Protein AF-0000000067284163 (afdb_homodimer)

Foldseek 3Di:
DFEKEKADAPPDPLSVLLVLLCVLQPYHYDYDHQQPPQDDLVRLVLQQPPHQQLLQFDCPQPCNVVVVDDRNPDDSVRSSVVCNVPVNGGADIWMDTPSDIYGFPDPVVVCVVPRRAHPDPVSRVSNVVSNVDDSRDPPPPPPPPPPPPDDPPPPDPVD/DFEKEKADAPPDPLSVLLVLLCVLQPYHYDYDHQQPPQDDLVRLVLQQPPHQQLLQFDCPQPCNVVVVDDRNPDDSVRSSVVCNVPVNGGADIWMDTPSDIYGFPDPVVVCVVPRRAHPDPVSRVSNVVSNPDDSRDPPPPPPPPPPPPDPPPPPPPPD

Solvent-accessible surface area (backbone atoms only — not comparable to full-atom values): 18420 Å² total; per-residue (Å²): 120,51,62,35,40,36,28,30,62,86,88,40,65,52,55,32,52,52,50,22,38,43,26,38,29,52,29,46,58,48,76,43,52,49,71,73,52,87,72,44,69,68,65,55,50,63,39,52,70,87,56,59,56,42,72,49,42,23,71,80,20,68,52,38,66,72,56,77,41,55,50,85,77,46,54,66,70,58,47,50,53,50,27,74,75,41,40,64,36,43,34,60,36,36,35,36,45,88,91,47,57,37,64,40,55,53,64,70,61,47,31,75,71,76,52,47,69,36,92,48,66,70,41,30,52,49,30,52,59,54,65,74,45,73,62,69,51,83,74,71,78,74,75,78,75,80,78,76,77,73,79,77,77,80,71,83,70,73,118,120,54,64,33,40,36,30,30,60,86,88,40,64,51,55,32,50,52,50,22,38,42,26,38,29,51,31,48,59,46,78,42,51,48,72,73,52,86,72,45,69,68,65,54,49,63,39,52,70,87,57,60,55,42,71,48,42,22,71,82,20,68,51,40,66,72,56,78,40,55,49,85,78,45,53,65,70,60,46,50,53,50,25,72,74,40,41,66,37,42,32,58,37,36,36,36,45,89,91,48,55,38,64,41,55,53,64,70,61,47,30,75,69,75,52,48,67,35,90,48,68,71,39,28,52,49,30,53,60,54,65,72,44,74,63,69,53,83,75,71,77,74,75,78,74,79,76,79,74,77,78,74,78,79,70,83,76,70,122

pLDDT: mean 85.12, std 23.26, range [22.3, 98.81]

Organism: NCBI:txid741277

Secondary structure (DSSP, 8-state):
--EEEEEE-TT-HHHHHHHHHHHHTT-EEEEEETTTS---HHHHHTTTTTS-GGGGB-TTSHHHHTTSS-GGG--HHHHHHHHHH-GGGB-S-EEEETTEEEES--HHHHHHHH----SSHHHHHHHHHHHTS-SSS----------------------/--EEEEEE-TT-HHHHHHHHHHHHTT-EEEEEETTTS---HHHHHTTTTTS-GGGGB-TTSHHHHTTSS-GGG--HHHHHHHHHH-GGGB-S-EEEETTEEEES--HHHHHHHH----SSHHHHHHHHHHHTS-SSS----------------------

Sequence (318 aa):
MARVIFYEKPGCKNNTKQKTLLTAAGHEVVAYNLLTEPWTVERLHSFFGDRPVAEWFNRAAPRVQSGEVIPEKVDPQTALVMMLRDPLLIRRPLIEVGDRREVGFDAEKIDAWIGLKSKDETLQEITEKLKSQDLQSCSHKHGQGHGNGQDHKQGSCQHMARVIFYEKPGCKNNTKQKTLLTAAGHEVVAYNLLTEPWTVERLHSFFGDRPVAEWFNRAAPRVQSGEVIPEKVDPQTALVMMLRDPLLIRRPLIEVGDRREVGFDAEKIDAWIGLKSKDETLQEITEKLKSQDLQSCSHKHGQGHGNGQDHKQGSCQH

Structure (mmCIF, N/CA/C/O backbone):
data_AF-0000000067284163-model_v1
#
loop_
_entity.id
_entity.type
_entity.pdbx_description
1 polymer 'Nitrogenase-associated protein'
#
loop_
_atom_site.group_PDB
_atom_site.id
_atom_site.type_symbol
_atom_site.label_atom_id
_atom_site.label_alt_id
_atom_site.label_comp_id
_atom_site.label_asym_id
_atom_site.label_entity_id
_atom_site.label_seq_id
_atom_site.pdbx_PDB_ins_code
_atom_site.Cartn_x
_atom_site.Cartn_y
_atom_site.Cartn_z
_atom_site.occupancy
_atom_site.B_iso_or_equiv
_atom_site.auth_seq_id
_atom_site.auth_comp_id
_atom_site.auth_asym_id
_atom_site.auth_atom_id
_atom_site.pdbx_PDB_model_num
ATOM 1 N N . MET A 1 1 ? 13.828 1.596 -0.562 1 86.44 1 MET A N 1
ATOM 2 C CA . MET A 1 1 ? 12.414 1.572 -0.951 1 86.44 1 MET A CA 1
ATOM 3 C C . MET A 1 1 ? 12.266 1.239 -2.432 1 86.44 1 MET A C 1
ATOM 5 O O . MET A 1 1 ? 12.93 1.844 -3.279 1 86.44 1 MET A O 1
ATOM 9 N N . ALA A 1 2 ? 11.555 0.19 -2.785 1 94.75 2 ALA A N 1
ATOM 10 C CA . ALA A 1 2 ? 11.258 -0.167 -4.172 1 94.75 2 ALA A CA 1
ATOM 11 C C . ALA A 1 2 ? 9.812 0.156 -4.527 1 94.75 2 ALA A C 1
ATOM 13 O O . ALA A 1 2 ? 8.945 0.2 -3.652 1 94.75 2 ALA A O 1
ATOM 14 N N . ARG A 1 3 ? 9.664 0.531 -5.801 1 96.44 3 ARG A N 1
ATOM 15 C CA . ARG A 1 3 ? 8.312 0.555 -6.344 1 96.44 3 ARG A CA 1
ATOM 16 C C . ARG A 1 3 ? 7.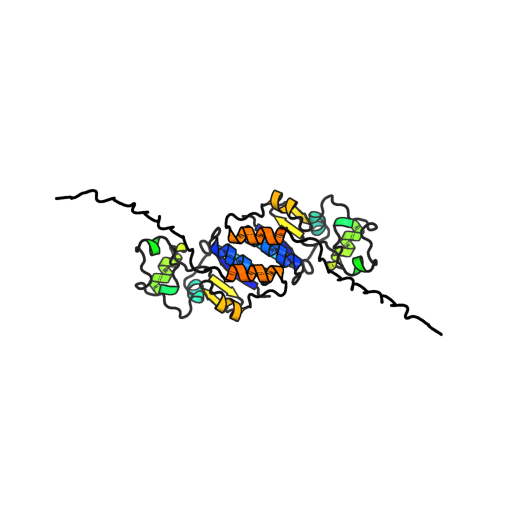891 -0.829 -6.828 1 96.44 3 ARG A C 1
ATOM 18 O O . ARG A 1 3 ? 8.461 -1.361 -7.777 1 96.44 3 ARG A O 1
ATOM 25 N N . VAL A 1 4 ? 6.91 -1.351 -6.227 1 98.31 4 VAL A N 1
ATOM 26 C CA . VAL A 1 4 ? 6.5 -2.727 -6.48 1 98.31 4 VAL A CA 1
ATOM 27 C C . VAL A 1 4 ? 5.176 -2.738 -7.242 1 98.31 4 VAL A C 1
ATOM 29 O O . VAL A 1 4 ? 4.141 -2.334 -6.703 1 98.31 4 VAL A O 1
ATOM 32 N N . ILE A 1 5 ? 5.211 -3.174 -8.508 1 98.5 5 ILE A N 1
ATOM 33 C CA . ILE A 1 5 ? 3.979 -3.445 -9.234 1 98.5 5 ILE A CA 1
ATOM 34 C C . ILE A 1 5 ? 3.422 -4.805 -8.828 1 98.5 5 ILE A C 1
ATOM 36 O O . ILE A 1 5 ? 4.125 -5.816 -8.898 1 98.5 5 ILE A O 1
ATOM 40 N N . PHE A 1 6 ? 2.227 -4.805 -8.359 1 98.69 6 PHE A N 1
ATOM 41 C CA . PHE A 1 6 ? 1.612 -5.957 -7.707 1 98.69 6 PHE A CA 1
ATOM 42 C C 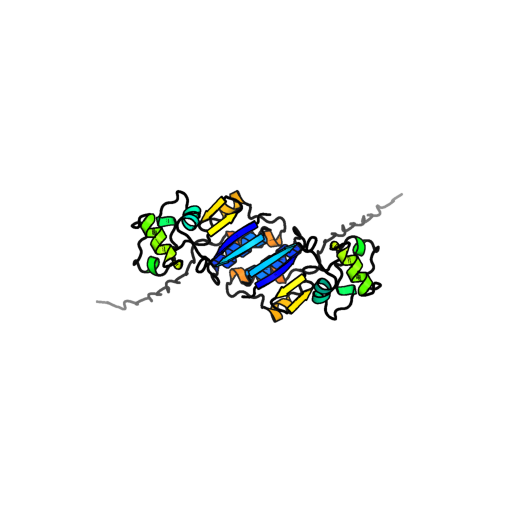. PHE A 1 6 ? 0.284 -6.305 -8.367 1 98.69 6 PHE A C 1
ATOM 44 O O . PHE A 1 6 ? -0.713 -5.605 -8.18 1 98.69 6 PHE A O 1
ATOM 51 N N . TYR A 1 7 ? 0.259 -7.387 -9.203 1 98.75 7 TYR A N 1
ATOM 52 C CA . TYR A 1 7 ? -0.98 -7.863 -9.812 1 98.75 7 TYR A CA 1
ATOM 53 C C . TYR A 1 7 ? -1.697 -8.844 -8.891 1 98.75 7 TYR A C 1
ATOM 55 O O . TYR A 1 7 ? -1.183 -9.93 -8.609 1 98.75 7 TYR A O 1
ATOM 63 N N . GLU A 1 8 ? -2.863 -8.383 -8.484 1 97.81 8 GLU A N 1
ATOM 64 C CA . GLU A 1 8 ? -3.594 -9.109 -7.445 1 97.81 8 GLU A CA 1
ATOM 65 C C . GLU A 1 8 ? -4.984 -9.516 -7.934 1 97.81 8 GLU A C 1
ATOM 67 O O . GLU A 1 8 ? -5.406 -9.125 -9.023 1 97.81 8 GLU A O 1
ATOM 72 N N . LYS A 1 9 ? -5.625 -10.398 -7.148 1 96.44 9 LYS A N 1
ATOM 73 C CA . LYS A 1 9 ? -7.078 -10.547 -7.195 1 96.44 9 LYS A CA 1
ATOM 74 C C . LYS A 1 9 ? -7.754 -9.68 -6.141 1 96.44 9 LYS A C 1
ATOM 76 O O . LYS A 1 9 ? -7.684 -9.977 -4.945 1 96.44 9 LYS A O 1
ATOM 81 N N . PRO A 1 10 ? -8.406 -8.664 -6.598 1 92.75 10 PRO A N 1
ATOM 82 C CA . PRO A 1 10 ? -9.031 -7.797 -5.594 1 92.75 10 PRO A CA 1
ATOM 83 C C . PRO A 1 10 ? -9.867 -8.57 -4.582 1 92.75 10 PRO A C 1
ATOM 85 O O . PRO A 1 10 ? -10.609 -9.484 -4.957 1 92.75 10 PRO A O 1
ATOM 88 N N . GLY A 1 11 ? -9.688 -8.203 -3.322 1 89.44 11 GLY A N 1
ATOM 89 C CA . GLY A 1 11 ? -10.461 -8.828 -2.264 1 89.44 11 GLY A CA 1
ATOM 90 C C . GLY A 1 11 ? -9.789 -10.047 -1.667 1 89.44 11 GLY A C 1
ATOM 91 O O . GLY A 1 11 ? -10.242 -10.578 -0.65 1 89.44 11 GLY A O 1
ATOM 92 N N . CYS A 1 12 ? -8.766 -10.523 -2.273 1 93.25 12 CYS A N 1
ATOM 93 C CA . CYS A 1 12 ? -8.047 -11.688 -1.771 1 93.25 12 CYS A CA 1
ATOM 94 C C . CYS A 1 12 ? -7.301 -11.352 -0.484 1 93.25 12 CYS A C 1
ATOM 96 O O . CYS A 1 12 ? -6.492 -10.43 -0.453 1 93.25 12 CYS A O 1
ATOM 98 N N . LYS A 1 13 ? -7.543 -12.133 0.504 1 89.62 13 LYS A N 1
ATOM 99 C CA . LYS A 1 13 ? -6.977 -11.875 1.825 1 89.62 13 LYS A CA 1
ATOM 100 C C . LYS A 1 13 ? -5.457 -12.023 1.809 1 89.62 13 LYS A C 1
ATOM 102 O O . LYS A 1 13 ? -4.746 -11.227 2.422 1 89.62 13 LYS A O 1
ATOM 107 N N . ASN A 1 14 ? -4.992 -13.031 1.187 1 92.31 14 ASN A N 1
ATOM 108 C CA . ASN A 1 14 ? -3.549 -13.242 1.154 1 92.31 14 ASN A CA 1
ATOM 109 C C . ASN A 1 14 ? -2.836 -12.117 0.405 1 92.31 14 ASN A C 1
ATOM 111 O O . ASN A 1 14 ? -1.75 -11.695 0.801 1 92.31 14 ASN A O 1
ATOM 115 N N . ASN A 1 15 ? -3.42 -11.711 -0.709 1 96 15 ASN A N 1
ATOM 116 C CA . ASN A 1 15 ? -2.834 -10.562 -1.393 1 96 15 ASN A CA 1
ATOM 117 C C . ASN A 1 15 ? -2.775 -9.336 -0.483 1 96 15 ASN A C 1
ATOM 119 O O . ASN A 1 15 ? -1.803 -8.586 -0.513 1 96 15 ASN A O 1
ATOM 123 N N . THR A 1 16 ? -3.789 -9.164 0.281 1 94.88 16 THR A N 1
ATOM 124 C CA . THR A 1 16 ? -3.795 -8.047 1.218 1 94.88 16 THR A CA 1
ATOM 125 C C . THR A 1 16 ? -2.648 -8.172 2.217 1 94.88 16 THR A C 1
ATOM 127 O O . THR A 1 16 ? -1.929 -7.199 2.469 1 94.88 16 THR A O 1
ATOM 130 N N . LYS A 1 17 ? -2.475 -9.359 2.748 1 93.81 17 LYS A N 1
ATOM 131 C CA . LYS A 1 17 ? -1.391 -9.602 3.695 1 93.81 17 LYS A CA 1
ATOM 132 C C . LYS A 1 17 ? -0.031 -9.328 3.059 1 93.81 17 LYS A C 1
ATOM 134 O O . LYS A 1 17 ? 0.837 -8.711 3.676 1 93.81 17 LYS A O 1
ATOM 139 N N . GLN A 1 18 ? 0.117 -9.805 1.904 1 95.75 18 GLN A N 1
ATOM 140 C CA . GLN A 1 18 ? 1.374 -9.641 1.183 1 95.75 18 GLN A CA 1
ATOM 141 C C . GLN A 1 18 ? 1.662 -8.164 0.914 1 95.75 18 GLN A C 1
ATOM 143 O O . GLN A 1 18 ? 2.779 -7.695 1.135 1 95.75 18 GLN A O 1
ATOM 148 N N . LYS A 1 19 ? 0.646 -7.461 0.476 1 96.94 19 LYS A N 1
ATOM 149 C CA . LYS A 1 19 ? 0.805 -6.023 0.263 1 96.94 19 LYS A CA 1
ATOM 150 C C . LYS A 1 19 ? 1.104 -5.305 1.575 1 96.94 19 LYS A C 1
ATOM 152 O O . LYS A 1 19 ? 1.901 -4.363 1.605 1 96.94 19 LYS A O 1
ATOM 157 N N . THR A 1 20 ? 0.448 -5.688 2.613 1 95.38 20 THR A N 1
ATOM 158 C CA . THR A 1 20 ? 0.695 -5.102 3.928 1 95.38 20 THR A CA 1
ATOM 159 C C . THR A 1 20 ? 2.152 -5.289 4.336 1 95.38 20 THR A C 1
ATOM 161 O O . THR A 1 20 ? 2.791 -4.355 4.824 1 95.38 20 THR A O 1
ATOM 164 N N . LEU A 1 21 ? 2.67 -6.48 4.168 1 94.25 21 LEU A N 1
ATOM 165 C CA . LEU A 1 21 ? 4.066 -6.781 4.473 1 94.25 21 LEU A CA 1
ATOM 166 C C . LEU A 1 21 ? 5 -5.871 3.686 1 94.25 21 LEU A C 1
ATOM 168 O O . LEU A 1 21 ? 5.922 -5.277 4.254 1 94.25 21 LEU A O 1
ATOM 172 N N . LEU A 1 22 ? 4.746 -5.73 2.439 1 96.88 22 LEU A N 1
ATOM 173 C CA . LEU A 1 22 ? 5.578 -4.902 1.574 1 96.88 22 LEU A CA 1
ATOM 174 C C . LEU A 1 22 ? 5.52 -3.439 2 1 96.88 22 LEU A C 1
ATOM 176 O O . LEU A 1 22 ? 6.543 -2.756 2.039 1 96.88 22 LEU A O 1
ATOM 180 N N . THR A 1 23 ? 4.32 -2.971 2.285 1 96.5 23 THR A N 1
ATOM 181 C CA . THR A 1 23 ? 4.125 -1.588 2.707 1 96.5 23 THR A CA 1
ATOM 182 C C . THR A 1 23 ? 4.812 -1.329 4.043 1 96.5 23 THR A C 1
ATOM 184 O O . THR A 1 23 ? 5.488 -0.312 4.215 1 96.5 23 THR A O 1
ATOM 187 N N . ALA A 1 24 ? 4.691 -2.238 4.953 1 93.88 24 ALA A N 1
ATOM 188 C CA . ALA A 1 24 ? 5.324 -2.123 6.266 1 93.88 24 ALA A CA 1
ATOM 189 C C . ALA A 1 24 ? 6.844 -2.066 6.137 1 93.88 24 ALA A C 1
ATOM 191 O O . ALA A 1 24 ? 7.52 -1.424 6.945 1 93.88 24 ALA A O 1
ATOM 192 N N . ALA A 1 25 ? 7.328 -2.727 5.141 1 94.25 25 ALA A N 1
ATOM 193 C CA . ALA A 1 25 ? 8.766 -2.734 4.891 1 94.25 25 ALA A CA 1
ATOM 194 C C . ALA A 1 25 ? 9.219 -1.428 4.246 1 94.25 25 ALA A C 1
ATOM 196 O O . ALA A 1 25 ? 10.414 -1.214 4.035 1 94.25 25 ALA A O 1
ATOM 197 N N . GLY A 1 26 ? 8.258 -0.585 3.863 1 94.69 26 GLY A N 1
ATOM 198 C CA . GLY A 1 26 ? 8.586 0.745 3.379 1 94.69 26 GLY A CA 1
ATOM 199 C C . GLY A 1 26 ? 8.516 0.866 1.868 1 94.69 26 GLY A C 1
ATOM 200 O O . GLY A 1 26 ? 8.859 1.908 1.307 1 94.69 26 GLY A O 1
ATOM 201 N N . HIS A 1 27 ? 8.062 -0.163 1.184 1 96.69 27 HIS A N 1
ATOM 202 C CA . HIS A 1 27 ? 7.988 -0.123 -0.272 1 96.69 27 HIS A CA 1
ATOM 203 C C . HIS A 1 27 ? 6.719 0.576 -0.745 1 96.69 27 HIS A C 1
ATOM 205 O O . HIS A 1 27 ? 5.738 0.664 0.001 1 96.69 27 HIS A O 1
ATOM 211 N N . GLU A 1 28 ? 6.809 1.163 -1.902 1 95.94 28 GLU A N 1
ATOM 212 C CA . GLU A 1 28 ? 5.621 1.645 -2.6 1 95.94 28 GLU A CA 1
ATOM 213 C C . GLU A 1 28 ? 4.953 0.524 -3.391 1 95.94 28 GLU A C 1
ATOM 215 O O . GLU A 1 28 ? 5.555 -0.041 -4.305 1 95.94 28 GLU A O 1
ATOM 220 N N . VAL A 1 29 ? 3.713 0.248 -3.049 1 97.69 29 VAL A N 1
ATOM 221 C CA . VAL A 1 29 ? 3.018 -0.844 -3.721 1 97.69 29 VAL A CA 1
ATOM 222 C C . VAL A 1 29 ? 1.934 -0.28 -4.637 1 97.69 29 VAL A C 1
ATOM 224 O O . VAL A 1 29 ? 1.041 0.441 -4.18 1 97.69 29 VAL A O 1
ATOM 227 N N . VAL A 1 30 ? 2.043 -0.6 -5.891 1 97.12 30 VAL A N 1
ATOM 228 C CA . VAL A 1 30 ? 1.034 -0.239 -6.879 1 97.12 30 VAL A CA 1
ATOM 229 C C . VAL A 1 30 ? 0.292 -1.49 -7.344 1 97.12 30 VAL A C 1
ATOM 231 O O . VAL A 1 30 ? 0.845 -2.309 -8.078 1 97.12 30 VAL A O 1
ATOM 234 N N . ALA A 1 31 ? -0.958 -1.527 -6.98 1 97.56 31 ALA A N 1
ATOM 235 C CA . ALA A 1 31 ? -1.72 -2.75 -7.219 1 97.56 31 ALA A CA 1
ATOM 236 C C . ALA A 1 31 ? -2.527 -2.648 -8.508 1 97.56 31 ALA A C 1
ATOM 238 O O . ALA A 1 31 ? -3.1 -1.598 -8.812 1 97.56 31 ALA A O 1
ATOM 239 N N . TYR A 1 32 ? -2.521 -3.721 -9.25 1 97.81 32 TYR A N 1
ATOM 240 C CA . TYR A 1 32 ? -3.355 -3.898 -10.438 1 97.81 32 TYR A CA 1
ATOM 241 C C . TYR A 1 32 ? -4.199 -5.164 -10.328 1 97.81 32 TYR A C 1
ATOM 243 O O . TYR A 1 32 ? -3.807 -6.121 -9.656 1 97.81 32 TYR A O 1
ATOM 251 N N . ASN A 1 33 ? -5.363 -5.113 -10.977 1 98.12 33 ASN A N 1
ATOM 252 C CA . ASN A 1 33 ? -6.242 -6.277 -11.016 1 98.12 33 ASN A CA 1
ATOM 253 C C . ASN A 1 33 ? -5.758 -7.312 -12.023 1 98.12 33 ASN A C 1
ATOM 255 O O . ASN A 1 33 ? -5.844 -7.094 -13.234 1 98.12 33 ASN A O 1
ATOM 259 N N . LEU A 1 34 ? -5.32 -8.383 -11.516 1 98.56 34 LEU A N 1
ATOM 260 C CA . LEU A 1 34 ? -4.797 -9.469 -12.336 1 98.56 34 LEU A CA 1
ATOM 261 C C . LEU A 1 34 ? -5.867 -9.992 -13.289 1 98.56 34 LEU A C 1
ATOM 263 O O . LEU A 1 34 ? -5.57 -10.352 -14.43 1 98.56 34 LEU A O 1
ATOM 267 N N . LEU A 1 35 ? -7.094 -10 -12.883 1 98.19 35 LEU A N 1
ATOM 268 C CA . LEU A 1 35 ? -8.188 -10.656 -13.594 1 98.19 35 LEU A CA 1
ATOM 269 C C . LEU A 1 35 ? -8.609 -9.836 -14.812 1 98.19 35 LEU A C 1
ATOM 271 O O . LEU A 1 35 ? -9.133 -10.391 -15.781 1 98.19 35 LEU A O 1
ATOM 275 N N . THR A 1 36 ? -8.352 -8.492 -14.766 1 98.06 36 THR A N 1
ATOM 276 C CA . THR A 1 36 ? -8.859 -7.641 -15.836 1 98.06 36 THR A CA 1
ATOM 277 C C . THR A 1 36 ? -7.707 -7.031 -16.641 1 98.06 36 THR A C 1
ATOM 279 O O . THR A 1 36 ? -7.934 -6.367 -17.641 1 98.06 36 THR A O 1
ATOM 282 N N . GLU A 1 37 ? -6.492 -7.258 -16.125 1 98.25 37 GLU A N 1
ATOM 283 C CA . GLU A 1 37 ? -5.336 -6.797 -16.891 1 98.25 37 GLU A CA 1
ATOM 284 C C . GLU A 1 37 ? -5.352 -7.363 -18.312 1 98.25 37 GLU A C 1
ATOM 286 O O . GLU A 1 37 ? -5.645 -8.547 -18.516 1 98.25 37 GLU A O 1
ATOM 291 N N . PRO A 1 38 ? -5.082 -6.492 -19.344 1 98.06 38 PRO A N 1
ATOM 292 C CA . PRO A 1 38 ? -5.07 -6.988 -20.734 1 98.06 38 PRO A CA 1
ATOM 293 C C . PRO A 1 38 ? -3.799 -7.766 -21.062 1 98.06 38 PRO A C 1
ATOM 295 O O . PRO A 1 38 ? -2.971 -7.293 -21.844 1 98.06 38 PRO A O 1
ATOM 298 N N . TRP A 1 39 ? -3.76 -8.844 -20.609 1 98.38 39 TRP A N 1
ATOM 299 C CA . TRP A 1 39 ? -2.58 -9.688 -20.781 1 98.38 39 TRP A CA 1
ATOM 300 C C . TRP A 1 39 ? -2.398 -10.07 -22.25 1 98.38 39 TRP A C 1
ATOM 302 O O . TRP A 1 39 ? -3.375 -10.359 -22.953 1 98.38 39 TRP A O 1
ATOM 312 N N . THR A 1 40 ? -1.179 -10 -22.703 1 98.06 40 THR A N 1
ATOM 313 C CA . THR A 1 40 ? -0.761 -10.734 -23.891 1 98.06 40 THR A CA 1
ATOM 314 C C . THR A 1 40 ? 0.036 -11.977 -23.516 1 98.06 40 THR A C 1
ATOM 316 O O . THR A 1 40 ? 0.529 -12.086 -22.391 1 98.06 40 THR A O 1
ATOM 319 N N . VAL A 1 41 ? 0.096 -12.844 -24.484 1 97.44 41 VAL A N 1
ATOM 320 C CA . VAL A 1 41 ? 0.879 -14.055 -24.25 1 97.44 41 VAL A CA 1
ATOM 321 C C . VAL A 1 41 ? 2.301 -13.672 -23.844 1 97.44 41 VAL A C 1
ATOM 323 O O . VAL A 1 41 ? 2.832 -14.211 -22.859 1 97.44 41 VAL A O 1
ATOM 326 N N . GLU A 1 42 ? 2.848 -12.758 -24.531 1 97.44 42 GLU A N 1
ATOM 327 C CA . GLU A 1 42 ? 4.23 -12.352 -24.297 1 97.44 42 GLU A CA 1
ATOM 328 C C . GLU A 1 42 ? 4.391 -11.742 -22.906 1 97.44 42 GLU A C 1
ATOM 330 O O . GLU A 1 42 ? 5.312 -12.102 -22.172 1 97.44 42 GLU A O 1
ATOM 335 N N . ARG A 1 43 ? 3.58 -10.859 -22.516 1 97.75 43 ARG A N 1
ATOM 336 C CA . ARG A 1 43 ? 3.676 -10.18 -21.234 1 97.75 43 ARG A CA 1
ATOM 337 C C . ARG A 1 43 ? 3.471 -11.148 -20.078 1 97.75 43 ARG A C 1
ATOM 339 O O . ARG A 1 43 ? 4.246 -11.156 -19.109 1 97.75 43 ARG A O 1
ATOM 346 N N . LEU A 1 44 ? 2.455 -11.961 -20.25 1 98.5 44 LEU A N 1
ATOM 347 C CA . LEU A 1 44 ? 2.168 -12.922 -19.188 1 98.5 44 LEU A CA 1
ATOM 348 C C . LEU A 1 44 ? 3.309 -13.922 -19.031 1 98.5 44 LEU A C 1
ATOM 350 O O . LEU A 1 44 ? 3.748 -14.203 -17.922 1 98.5 44 LEU A O 1
ATOM 354 N N . HIS A 1 45 ? 3.787 -14.414 -20.109 1 98.12 45 HIS A N 1
ATOM 355 C CA . HIS A 1 45 ? 4.867 -15.391 -20.078 1 98.12 45 HIS A CA 1
ATOM 356 C C . HIS A 1 45 ? 6.121 -14.812 -19.438 1 98.12 45 HIS A C 1
ATOM 358 O O . HIS A 1 45 ? 6.875 -15.531 -18.781 1 98.12 45 HIS A O 1
ATOM 364 N N . SER A 1 46 ? 6.344 -13.562 -19.547 1 97.94 46 SER A N 1
ATOM 365 C CA . SER A 1 46 ? 7.551 -12.914 -19.047 1 97.94 46 SER A CA 1
ATOM 366 C C . SER A 1 46 ? 7.637 -13.016 -17.516 1 97.94 46 SER A C 1
ATOM 368 O O . SER A 1 46 ? 8.703 -12.805 -16.938 1 97.94 46 SER A O 1
ATOM 370 N N . PHE A 1 47 ? 6.57 -13.297 -16.828 1 98.25 47 PHE A N 1
ATOM 371 C CA . PHE A 1 47 ? 6.582 -13.438 -15.375 1 98.25 47 PHE A CA 1
ATOM 372 C C . PHE A 1 47 ? 7.059 -14.828 -14.961 1 98.25 47 PHE A C 1
ATOM 374 O O . PHE A 1 47 ? 7.477 -15.039 -13.82 1 98.25 47 PHE A O 1
ATOM 381 N N . PHE A 1 48 ? 6.949 -15.742 -15.797 1 97.81 48 PHE A N 1
ATOM 382 C CA . PHE A 1 48 ? 7.16 -17.141 -15.414 1 97.81 48 PHE A CA 1
ATOM 383 C C . PHE A 1 48 ? 8.609 -17.547 -15.656 1 97.81 48 PHE A C 1
ATOM 385 O O . PHE A 1 48 ? 9.164 -18.344 -14.898 1 97.81 48 PHE A O 1
ATOM 392 N N . GLY A 1 49 ? 9.195 -17 -16.688 1 89 49 GLY A N 1
ATOM 393 C CA . GLY A 1 49 ? 10.57 -17.359 -17 1 89 49 GLY A CA 1
ATOM 394 C C . GLY A 1 49 ? 10.742 -18.844 -17.297 1 89 49 GLY A C 1
ATOM 395 O O . GLY A 1 49 ? 10.016 -19.406 -18.125 1 89 49 GLY A O 1
ATOM 396 N N . ASP A 1 50 ? 11.695 -19.438 -16.516 1 92.81 50 ASP A N 1
ATOM 397 C CA . ASP A 1 50 ? 12.023 -20.844 -16.797 1 92.81 50 ASP A CA 1
ATOM 398 C C . ASP A 1 50 ? 11.336 -21.781 -15.812 1 92.81 50 ASP A C 1
ATOM 400 O O . ASP A 1 50 ? 11.664 -22.969 -15.742 1 92.81 50 ASP A O 1
ATOM 404 N N . ARG A 1 51 ? 10.43 -21.281 -15.117 1 96.38 51 ARG A N 1
ATOM 405 C CA . ARG A 1 51 ? 9.711 -22.094 -14.148 1 96.38 51 ARG A CA 1
ATOM 406 C C . ARG A 1 51 ? 8.922 -23.203 -14.852 1 96.38 51 ARG A C 1
ATOM 408 O O . ARG A 1 51 ? 8.406 -23 -15.953 1 96.38 51 ARG A O 1
ATOM 415 N N . PRO A 1 52 ? 8.789 -24.391 -14.133 1 97.88 52 PRO A N 1
ATOM 416 C CA . PRO A 1 52 ? 7.883 -25.391 -14.68 1 97.88 52 PRO A CA 1
ATOM 417 C C . PRO A 1 52 ? 6.457 -24.875 -14.859 1 97.88 52 PRO A C 1
ATOM 419 O O . PRO A 1 52 ? 5.969 -24.109 -14.031 1 97.88 52 PRO A O 1
ATOM 422 N N . VAL A 1 53 ? 5.797 -25.344 -15.898 1 98.56 53 VAL A N 1
ATOM 423 C CA . VAL A 1 53 ? 4.469 -24.859 -16.266 1 98.56 53 VAL A CA 1
ATOM 424 C C . VAL A 1 53 ? 3.516 -25.031 -15.078 1 98.56 53 VAL A C 1
ATOM 426 O O . VAL A 1 53 ? 2.68 -24.156 -14.82 1 98.56 53 VAL A O 1
ATOM 429 N N . ALA A 1 54 ? 3.678 -26.109 -14.398 1 98.44 54 ALA A N 1
ATOM 430 C CA . ALA A 1 54 ? 2.793 -26.391 -13.273 1 98.44 54 ALA A CA 1
ATOM 431 C C . ALA A 1 54 ? 2.838 -25.266 -12.242 1 98.44 54 ALA A C 1
ATOM 433 O O . ALA A 1 54 ? 1.841 -24.984 -11.57 1 98.44 54 ALA A O 1
ATOM 434 N N . GLU A 1 55 ? 3.924 -24.547 -12.125 1 97.75 55 GLU A N 1
ATOM 435 C CA . GLU A 1 55 ? 4.117 -23.5 -11.117 1 97.75 55 GLU A CA 1
ATOM 436 C C . GLU A 1 55 ? 3.52 -22.172 -11.578 1 97.75 55 GLU A C 1
ATOM 438 O O . GLU A 1 55 ? 3.492 -21.203 -10.82 1 97.75 55 GLU A O 1
ATOM 443 N N . TRP A 1 56 ? 3.062 -22.141 -12.812 1 98.69 56 TRP A N 1
ATOM 444 C CA . TRP A 1 56 ? 2.404 -20.953 -13.32 1 98.69 56 TRP A CA 1
ATOM 445 C C . TRP A 1 56 ? 0.97 -20.859 -12.812 1 98.69 56 TRP A C 1
ATOM 447 O O . TRP A 1 56 ? 0.359 -19.781 -12.844 1 98.69 56 TRP A O 1
ATOM 457 N N . PHE A 1 57 ? 0.43 -21.984 -12.422 1 98.69 57 PHE A N 1
ATOM 458 C CA . PHE A 1 57 ? -0.992 -22.078 -12.117 1 98.69 57 PHE A CA 1
ATOM 459 C C . PHE A 1 57 ? -1.255 -21.781 -10.648 1 98.69 57 PHE A C 1
ATOM 461 O O . PHE A 1 57 ? -0.487 -22.203 -9.781 1 98.69 57 PHE A O 1
ATOM 468 N N . ASN A 1 58 ? -2.336 -21.094 -10.406 1 98 58 ASN A N 1
ATOM 469 C CA . ASN A 1 58 ? -2.932 -20.969 -9.086 1 98 58 ASN A CA 1
ATOM 470 C C . ASN A 1 58 ? -3.525 -22.297 -8.617 1 98 58 ASN A C 1
ATOM 472 O O . ASN A 1 58 ? -4.562 -22.734 -9.117 1 98 58 ASN A O 1
ATOM 476 N N . ARG A 1 59 ? -2.932 -22.859 -7.637 1 96.62 59 ARG A N 1
ATOM 477 C CA . ARG A 1 59 ? -3.387 -24.172 -7.164 1 96.62 59 ARG A CA 1
ATOM 478 C C . ARG A 1 59 ? -4.758 -24.062 -6.504 1 96.62 59 ARG A C 1
ATOM 480 O O . ARG A 1 59 ? -5.488 -25.047 -6.418 1 96.62 59 ARG A O 1
ATOM 487 N N . ALA A 1 60 ? -5.125 -22.891 -6.09 1 94.75 60 ALA A N 1
ATOM 488 C CA . ALA A 1 60 ? -6.402 -22.703 -5.406 1 94.75 60 ALA A CA 1
ATOM 489 C C . ALA A 1 60 ? -7.523 -22.422 -6.406 1 94.75 60 ALA A C 1
ATOM 491 O O . ALA A 1 60 ? -8.688 -22.281 -6.02 1 94.75 60 ALA A O 1
ATOM 492 N N . ALA A 1 61 ? -7.223 -22.281 -7.672 1 97 61 ALA A N 1
ATOM 493 C CA . ALA A 1 61 ? -8.258 -22.031 -8.672 1 97 61 ALA A CA 1
ATOM 494 C C . ALA A 1 61 ? -9.289 -23.156 -8.688 1 97 61 ALA A C 1
ATOM 496 O O . ALA A 1 61 ? -8.938 -24.328 -8.633 1 97 61 ALA A O 1
ATOM 497 N N . PRO A 1 62 ? -10.547 -22.797 -8.836 1 97.81 62 PRO A N 1
ATOM 498 C CA . PRO A 1 62 ? -11.602 -23.812 -8.805 1 97.81 62 PRO A CA 1
ATOM 499 C C . PRO A 1 62 ? -11.375 -24.922 -9.828 1 97.81 62 PRO A C 1
ATOM 501 O O . PRO A 1 62 ? -11.555 -26.109 -9.508 1 97.81 62 PRO A O 1
ATOM 504 N N . ARG A 1 63 ? -10.906 -24.609 -11.016 1 98.31 63 ARG A N 1
ATOM 505 C CA . ARG A 1 63 ? -10.734 -25.609 -12.055 1 98.31 63 ARG A CA 1
ATOM 506 C C . ARG A 1 63 ? -9.547 -26.531 -11.75 1 98.31 63 ARG A C 1
ATOM 508 O O . ARG A 1 63 ? -9.492 -27.656 -12.219 1 98.31 63 ARG A O 1
ATOM 515 N N . VAL A 1 64 ? -8.602 -26.016 -11.008 1 98.31 64 VAL A N 1
ATOM 516 C CA . VAL A 1 64 ? -7.488 -26.859 -10.586 1 98.31 64 VAL A CA 1
ATOM 517 C C . VAL A 1 64 ? -7.922 -27.75 -9.414 1 98.31 64 VAL A C 1
ATOM 519 O O . VAL A 1 64 ? -7.664 -28.953 -9.414 1 98.31 64 VAL A O 1
ATOM 522 N N . GLN A 1 65 ? -8.672 -27.141 -8.492 1 97.75 65 GLN A N 1
ATOM 523 C CA . GLN A 1 65 ? -9.133 -27.859 -7.316 1 97.75 65 GLN A CA 1
ATOM 524 C C . GLN A 1 65 ? -10.102 -28.984 -7.703 1 97.75 65 GLN A C 1
ATOM 526 O O . GLN A 1 65 ? -10.109 -30.047 -7.082 1 97.75 65 GLN A O 1
ATOM 531 N N . SER A 1 66 ? -10.852 -28.859 -8.742 1 98.12 66 SER A N 1
ATOM 532 C CA . SER A 1 66 ? -11.844 -29.844 -9.188 1 98.12 66 SER A CA 1
ATOM 533 C C . SER A 1 66 ? -11.195 -30.953 -10.008 1 98.12 66 SER A C 1
ATOM 535 O O . SER A 1 66 ? -11.812 -31.984 -10.258 1 98.12 66 SER A O 1
ATOM 537 N N . GLY A 1 67 ? -9.984 -30.641 -10.484 1 97.81 67 GLY A N 1
ATOM 538 C CA . GLY A 1 67 ? -9.289 -31.609 -11.32 1 97.81 67 GLY A CA 1
ATOM 539 C C . GLY A 1 67 ? -9.57 -31.438 -12.797 1 97.81 67 GLY A C 1
ATOM 540 O O . GLY A 1 67 ? -9.016 -32.156 -13.633 1 97.81 67 GLY A O 1
ATOM 541 N N . GLU A 1 68 ? -10.383 -30.469 -13.109 1 98.31 68 GLU A N 1
ATOM 542 C CA . GLU A 1 68 ? -10.625 -30.172 -14.508 1 98.31 68 GLU A CA 1
ATOM 543 C C . GLU A 1 68 ? -9.344 -29.75 -15.219 1 98.31 68 GLU A C 1
ATOM 545 O O . GLU A 1 68 ? -9.133 -30.078 -16.391 1 98.31 68 GLU A O 1
ATOM 550 N N . VAL A 1 69 ? -8.562 -29.031 -14.57 1 98.56 69 VAL A N 1
ATOM 551 C CA . VAL A 1 69 ? -7.242 -28.641 -15.055 1 98.56 69 VAL A CA 1
ATOM 552 C C . VAL A 1 69 ? -6.16 -29.297 -14.203 1 98.56 69 VAL A C 1
ATOM 554 O O . VAL A 1 69 ? -6.164 -29.172 -12.977 1 98.56 69 VAL A O 1
ATOM 557 N N . ILE A 1 70 ? -5.34 -30 -14.883 1 98.56 70 ILE A N 1
ATOM 558 C CA . ILE A 1 70 ? -4.191 -30.609 -14.219 1 98.56 70 ILE A CA 1
ATOM 559 C C . ILE A 1 70 ? -2.906 -29.938 -14.688 1 98.56 70 ILE A C 1
ATOM 561 O O . ILE A 1 70 ? -2.367 -30.281 -15.742 1 98.56 70 ILE A O 1
ATOM 565 N N . PRO A 1 71 ? -2.383 -29.078 -13.891 1 98.62 71 PRO A N 1
ATOM 566 C CA . PRO A 1 71 ? -1.258 -28.234 -14.305 1 98.62 71 PRO A CA 1
ATOM 567 C C . PRO A 1 71 ? -0.069 -29.047 -14.812 1 98.62 71 PRO A C 1
ATOM 569 O O . PRO A 1 71 ? 0.585 -28.656 -15.781 1 98.62 71 PRO A O 1
ATOM 572 N N . GLU A 1 72 ? 0.198 -30.141 -14.195 1 98.19 72 GLU A N 1
ATOM 573 C CA . GLU A 1 72 ? 1.354 -30.984 -14.508 1 98.19 72 GLU A CA 1
ATOM 574 C C . GLU A 1 72 ? 1.231 -31.594 -15.898 1 98.19 72 GLU A C 1
ATOM 576 O O . GLU A 1 72 ? 2.211 -32.094 -16.453 1 98.19 72 GLU A O 1
ATOM 581 N N . LYS A 1 73 ? 0.091 -31.516 -16.469 1 98.44 73 LYS A N 1
ATOM 582 C CA . LYS A 1 73 ? -0.155 -32.188 -17.75 1 98.44 73 LYS A CA 1
ATOM 583 C C . LYS A 1 73 ? -0.367 -31.156 -18.859 1 98.44 73 LYS A C 1
ATOM 585 O O . LYS A 1 73 ? -0.789 -31.5 -19.969 1 98.44 73 LYS A O 1
ATOM 590 N N . VAL A 1 74 ? -0.147 -29.969 -18.609 1 98.38 74 VAL A N 1
ATOM 591 C CA . VAL A 1 74 ? -0.406 -28.906 -19.562 1 98.38 74 VAL A CA 1
ATOM 592 C C . VAL A 1 74 ? 0.915 -28.391 -20.141 1 98.38 74 VAL A C 1
ATOM 594 O O . VAL A 1 74 ? 1.885 -28.203 -19.406 1 98.38 74 VAL A O 1
ATOM 597 N N . ASP A 1 75 ? 0.976 -28.203 -21.422 1 97.75 75 ASP A N 1
ATOM 598 C CA . ASP A 1 75 ? 2.18 -27.656 -22.031 1 97.75 75 ASP A CA 1
ATOM 599 C C . ASP A 1 75 ? 2.15 -26.125 -22.016 1 97.75 75 ASP A C 1
ATOM 601 O O . ASP A 1 75 ? 1.106 -25.516 -21.75 1 97.75 75 ASP A O 1
ATOM 605 N N . PRO A 1 76 ? 3.238 -25.453 -22.281 1 98 76 PRO A N 1
ATOM 606 C CA . PRO A 1 76 ? 3.355 -24.016 -22.109 1 98 76 PRO A CA 1
ATOM 607 C C . PRO A 1 76 ? 2.35 -23.234 -22.953 1 98 76 PRO A C 1
ATOM 609 O O . PRO A 1 76 ? 1.696 -22.312 -22.453 1 98 76 PRO A O 1
ATOM 612 N N . GLN A 1 77 ? 2.223 -23.531 -24.188 1 97.69 77 GLN A N 1
ATOM 613 C CA . GLN A 1 77 ? 1.326 -22.797 -25.078 1 97.69 77 GLN A CA 1
ATOM 614 C C . GLN A 1 77 ? -0.124 -22.922 -24.625 1 97.69 77 GLN A C 1
ATOM 616 O O . GLN A 1 77 ? -0.854 -21.938 -24.578 1 97.69 77 GLN A O 1
ATOM 621 N N . THR A 1 78 ? -0.493 -24.125 -24.312 1 98.5 78 THR A N 1
ATOM 622 C CA . THR A 1 78 ? -1.848 -24.375 -23.828 1 98.5 78 THR A CA 1
ATOM 623 C C . THR A 1 78 ? -2.1 -23.641 -22.516 1 98.5 78 THR A C 1
ATOM 625 O O . THR A 1 78 ? -3.168 -23.047 -22.328 1 98.5 78 THR A O 1
ATOM 628 N N . ALA A 1 79 ? -1.122 -23.672 -21.625 1 98.75 79 ALA A N 1
ATOM 629 C CA . ALA A 1 79 ? -1.242 -23 -20.344 1 98.75 79 ALA A CA 1
ATOM 630 C C . ALA A 1 79 ? -1.535 -21.516 -20.516 1 98.75 79 ALA A C 1
ATOM 632 O O . ALA A 1 79 ? -2.461 -20.984 -19.906 1 98.75 79 ALA A O 1
ATOM 633 N N . LEU A 1 80 ? -0.801 -20.891 -21.406 1 98.62 80 LEU A N 1
ATOM 634 C CA . LEU A 1 80 ? -0.957 -19.453 -21.609 1 98.62 80 LEU A CA 1
ATOM 635 C C . LEU A 1 80 ? -2.33 -19.141 -22.203 1 98.62 80 LEU A C 1
ATOM 637 O O . LEU A 1 80 ? -2.977 -18.172 -21.781 1 98.62 80 LEU A O 1
ATOM 641 N N . VAL A 1 81 ? -2.775 -19.922 -23.078 1 98.31 81 VAL A N 1
ATOM 642 C CA . VAL A 1 81 ? -4.094 -19.734 -23.672 1 98.31 81 VAL A CA 1
ATOM 643 C C . VAL A 1 81 ? -5.172 -19.891 -22.594 1 98.31 81 VAL A C 1
ATOM 645 O O . VAL A 1 81 ? -6.094 -19.078 -22.516 1 98.31 81 VAL A O 1
ATOM 648 N N . MET A 1 82 ? -5.043 -20.922 -21.812 1 98.62 82 MET A N 1
ATOM 649 C CA . MET A 1 82 ? -5.996 -21.156 -20.734 1 98.62 82 MET A CA 1
ATOM 650 C C . MET A 1 82 ? -6.035 -19.969 -19.781 1 98.62 82 MET A C 1
ATOM 652 O O . MET A 1 82 ? -7.113 -19.516 -19.391 1 98.62 82 MET A O 1
ATOM 656 N N . MET A 1 83 ? -4.926 -19.469 -19.453 1 98.81 83 MET A N 1
ATOM 657 C CA . MET A 1 83 ? -4.816 -18.391 -18.484 1 98.81 83 MET A CA 1
ATOM 658 C C . MET A 1 83 ? -5.375 -17.094 -19.047 1 98.81 83 MET A C 1
ATOM 660 O O . MET A 1 83 ? -5.969 -16.297 -18.328 1 98.81 83 MET A O 1
ATOM 664 N N . LEU A 1 84 ? -5.176 -16.828 -20.328 1 98.56 84 LEU A N 1
ATOM 665 C CA . LEU A 1 84 ? -5.746 -15.641 -20.953 1 98.56 84 LEU A CA 1
ATOM 666 C C . LEU A 1 84 ? -7.27 -15.719 -20.969 1 98.56 84 LEU A C 1
ATOM 668 O O . LEU A 1 84 ? -7.945 -14.695 -20.812 1 98.56 84 LEU A O 1
ATOM 672 N N . ARG A 1 85 ? -7.762 -16.891 -21.094 1 98.12 85 ARG A N 1
ATOM 673 C CA . ARG A 1 85 ? -9.203 -17.109 -21.156 1 98.12 85 ARG A CA 1
ATOM 674 C C . ARG A 1 85 ? -9.812 -17.094 -19.75 1 98.12 85 ARG A C 1
ATOM 676 O O . ARG A 1 85 ? -10.938 -16.641 -19.562 1 98.12 85 ARG A O 1
ATOM 683 N N . ASP A 1 86 ? -9.125 -17.641 -18.859 1 98.5 86 ASP A N 1
ATOM 684 C CA . ASP A 1 86 ? -9.539 -17.734 -17.469 1 98.5 86 ASP A CA 1
ATOM 685 C C . ASP A 1 86 ? -8.414 -17.312 -16.531 1 98.5 86 ASP A C 1
ATOM 687 O O . ASP A 1 86 ? -7.742 -18.156 -15.93 1 98.5 86 ASP A O 1
ATOM 691 N N . PRO A 1 87 ? -8.281 -16.016 -16.25 1 98.69 87 PRO A N 1
ATOM 692 C CA . PRO A 1 87 ? -7.137 -15.5 -15.5 1 98.69 87 PRO A CA 1
ATOM 693 C C . PRO A 1 87 ? -7.113 -15.992 -14.055 1 98.69 87 PRO A C 1
ATOM 695 O O . PRO A 1 87 ? -6.109 -15.82 -13.352 1 98.69 87 PRO A O 1
ATOM 698 N N . LEU A 1 88 ? -8.203 -16.594 -13.602 1 98.31 88 LEU A N 1
ATOM 699 C CA . LEU A 1 88 ? -8.211 -17.188 -12.273 1 98.31 88 LEU A CA 1
ATOM 700 C C . LEU A 1 88 ? -7.168 -18.297 -12.156 1 98.31 88 LEU A C 1
ATOM 702 O O . LEU A 1 88 ? -6.781 -18.672 -11.055 1 98.31 88 LEU A O 1
ATOM 706 N N . LEU A 1 89 ? -6.746 -18.75 -13.242 1 98.75 89 LEU A N 1
ATOM 707 C CA . LEU A 1 89 ? -5.785 -19.844 -13.273 1 98.75 89 LEU A CA 1
ATOM 708 C C . LEU A 1 89 ? -4.371 -19.344 -13.023 1 98.75 89 LEU A C 1
ATOM 710 O O . LEU A 1 89 ? -3.459 -20.125 -12.766 1 98.75 89 LEU A O 1
ATOM 714 N N . ILE A 1 90 ? -4.137 -18.094 -13.117 1 98.75 90 ILE A N 1
ATOM 715 C CA . ILE A 1 90 ? -2.805 -17.516 -12.984 1 98.75 90 ILE A CA 1
ATOM 716 C C . ILE A 1 90 ? -2.389 -17.531 -11.508 1 98.75 90 ILE A C 1
ATOM 718 O O . ILE A 1 90 ? -3.123 -17.031 -10.648 1 98.75 90 ILE A O 1
ATOM 722 N N . ARG A 1 91 ? -1.211 -18.078 -11.258 1 98.31 91 ARG A N 1
ATOM 723 C CA . ARG A 1 91 ? -0.647 -17.969 -9.914 1 98.31 91 ARG A CA 1
ATOM 724 C C . ARG A 1 91 ? -0.483 -16.5 -9.523 1 98.31 91 ARG A C 1
ATOM 726 O O . ARG A 1 91 ? -0.056 -15.672 -10.336 1 98.31 91 ARG A O 1
ATOM 733 N N . ARG A 1 92 ? -0.847 -16.234 -8.297 1 97.25 92 ARG A N 1
ATOM 734 C CA . ARG A 1 92 ? -0.777 -14.844 -7.855 1 97.25 92 ARG A CA 1
ATOM 735 C C . ARG A 1 92 ? -0.07 -14.727 -6.512 1 97.25 92 ARG A C 1
ATOM 737 O O . ARG A 1 92 ? -0.062 -15.68 -5.723 1 97.25 92 ARG A O 1
ATOM 744 N N . PRO A 1 93 ? 0.411 -13.555 -6.215 1 98.31 93 PRO A N 1
ATOM 745 C CA . PRO A 1 93 ? 0.489 -12.375 -7.082 1 98.31 93 PRO A CA 1
ATOM 746 C C . PRO A 1 93 ? 1.565 -12.508 -8.156 1 98.31 93 PRO A C 1
ATOM 748 O O . PRO A 1 93 ? 2.418 -13.391 -8.078 1 98.31 93 PRO A O 1
ATOM 751 N N . LEU A 1 94 ? 1.378 -11.781 -9.242 1 98.81 94 LEU A N 1
ATOM 752 C CA . LEU A 1 94 ? 2.516 -11.445 -10.094 1 98.81 94 LEU A CA 1
ATOM 753 C C . LEU A 1 94 ? 3.148 -10.125 -9.656 1 98.81 94 LEU A C 1
ATOM 755 O O . LEU A 1 94 ? 2.441 -9.148 -9.406 1 98.81 94 LEU A O 1
ATOM 759 N N . ILE A 1 95 ? 4.492 -10.109 -9.539 1 98.5 95 ILE A N 1
ATOM 760 C CA . ILE A 1 95 ? 5.199 -8.961 -8.977 1 98.5 95 ILE A CA 1
ATOM 761 C C . ILE A 1 95 ? 6.281 -8.5 -9.953 1 98.5 95 ILE A C 1
ATOM 763 O O . ILE A 1 95 ? 6.992 -9.32 -10.539 1 98.5 95 ILE A O 1
ATOM 767 N N . GLU A 1 96 ? 6.406 -7.219 -10.102 1 98.62 96 GLU A N 1
ATOM 768 C CA . GLU A 1 96 ? 7.434 -6.629 -10.961 1 98.62 96 GLU A CA 1
ATOM 769 C C . GLU A 1 96 ? 8.109 -5.449 -10.273 1 98.62 96 GLU A C 1
ATOM 771 O O . GLU A 1 96 ? 7.441 -4.551 -9.766 1 98.62 96 GLU A O 1
ATOM 776 N N . VAL A 1 97 ? 9.414 -5.438 -10.203 1 98.19 97 VAL A N 1
ATOM 777 C CA . VAL A 1 97 ? 10.258 -4.332 -9.758 1 98.19 97 VAL A CA 1
ATOM 778 C C . VAL A 1 97 ? 11.359 -4.078 -10.781 1 98.19 97 VAL A C 1
ATOM 780 O O . VAL A 1 97 ? 12.273 -4.887 -10.938 1 98.19 97 VAL A O 1
ATOM 783 N N . GLY A 1 98 ? 11.25 -2.912 -11.406 1 96.56 98 GLY A N 1
ATOM 784 C CA . GLY A 1 98 ? 12.148 -2.725 -12.539 1 96.56 98 GLY A CA 1
ATOM 785 C C . GLY A 1 98 ? 11.984 -3.781 -13.609 1 96.56 98 GLY A C 1
ATOM 786 O O . GLY A 1 98 ? 10.875 -4.008 -14.102 1 96.56 98 GLY A O 1
ATOM 787 N N . ASP A 1 99 ? 13.023 -4.438 -13.914 1 96.12 99 ASP A N 1
ATOM 788 C CA . ASP A 1 99 ? 12.977 -5.434 -14.977 1 96.12 99 ASP A CA 1
ATOM 789 C C . ASP A 1 99 ? 12.82 -6.84 -14.406 1 96.12 99 ASP A C 1
ATOM 791 O O . ASP A 1 99 ? 12.609 -7.797 -15.156 1 96.12 99 ASP A O 1
ATOM 795 N N . ARG A 1 100 ? 12.883 -6.938 -13.133 1 97.25 100 ARG A N 1
ATOM 796 C CA . ARG A 1 100 ? 12.773 -8.258 -12.516 1 97.25 100 ARG A CA 1
ATOM 797 C C . ARG A 1 100 ? 11.328 -8.586 -12.164 1 97.25 100 ARG A C 1
ATOM 799 O O . ARG A 1 100 ? 10.578 -7.711 -11.727 1 97.25 100 ARG A O 1
ATOM 806 N N . ARG A 1 101 ? 10.992 -9.828 -12.391 1 97.94 101 ARG A N 1
ATOM 807 C CA . ARG A 1 101 ? 9.625 -10.297 -12.164 1 97.94 101 ARG A CA 1
ATOM 808 C C . ARG A 1 101 ? 9.617 -11.562 -11.312 1 97.94 101 ARG A C 1
ATOM 810 O O . ARG A 1 101 ? 10.57 -12.336 -11.328 1 97.94 101 ARG A O 1
ATOM 817 N N . GLU A 1 102 ? 8.57 -11.672 -10.547 1 96.25 102 GLU A N 1
ATOM 818 C CA . GLU A 1 102 ? 8.359 -12.852 -9.711 1 96.25 102 GLU A CA 1
ATOM 819 C C . GLU A 1 102 ? 6.898 -13.297 -9.75 1 96.25 102 GLU A C 1
ATOM 821 O O . GLU A 1 102 ? 6 -12.477 -9.977 1 96.25 102 GLU A O 1
ATOM 826 N N . VAL A 1 103 ? 6.75 -14.531 -9.617 1 97.44 103 VAL A N 1
ATOM 827 C CA . VAL A 1 103 ? 5.426 -15.133 -9.531 1 97.44 103 VAL A CA 1
ATOM 828 C C . VAL A 1 103 ? 5.23 -15.758 -8.148 1 97.44 103 VAL A C 1
ATOM 830 O O . VAL A 1 103 ? 6.109 -16.469 -7.652 1 97.44 103 VAL A O 1
ATOM 833 N N . GLY A 1 104 ? 4.02 -15.469 -7.582 1 96.06 104 GLY A N 1
ATOM 834 C CA . GLY A 1 104 ? 3.816 -15.875 -6.203 1 96.06 104 GLY A CA 1
ATOM 835 C C . GLY A 1 104 ? 4.523 -14.984 -5.203 1 96.06 104 GLY A C 1
ATOM 836 O O . GLY A 1 104 ? 5.039 -13.922 -5.566 1 96.06 104 GLY A O 1
ATOM 837 N N . PHE A 1 105 ? 4.504 -15.398 -3.92 1 95.81 105 PHE A N 1
ATOM 838 C CA . PHE A 1 105 ? 5.105 -14.602 -2.855 1 95.81 105 PHE A CA 1
ATOM 839 C C . PHE A 1 105 ? 5.91 -15.484 -1.909 1 95.81 105 PHE A C 1
ATOM 841 O O . PHE A 1 105 ? 5.402 -15.922 -0.875 1 95.81 105 PHE A O 1
ATOM 848 N N . ASP A 1 106 ? 7.016 -15.758 -2.312 1 91.88 106 ASP A N 1
ATOM 849 C CA . ASP A 1 106 ? 7.988 -16.391 -1.434 1 91.88 106 ASP A CA 1
ATOM 850 C C . ASP A 1 106 ? 8.727 -15.359 -0.589 1 91.88 106 ASP A C 1
ATOM 852 O O . ASP A 1 106 ? 9.594 -14.648 -1.095 1 91.88 106 ASP A O 1
ATOM 856 N N . ALA A 1 107 ? 8.406 -15.328 0.665 1 90.94 107 ALA A N 1
ATOM 857 C CA . ALA A 1 107 ? 8.883 -14.258 1.539 1 90.94 107 ALA A CA 1
ATOM 858 C C . ALA A 1 107 ? 10.406 -14.211 1.58 1 90.94 107 ALA A C 1
ATOM 860 O O . ALA A 1 107 ? 11 -13.133 1.604 1 90.94 107 ALA A O 1
ATOM 861 N N . GLU A 1 108 ? 11.031 -15.367 1.686 1 90.69 108 GLU A N 1
ATOM 862 C CA . GLU A 1 108 ? 12.484 -15.414 1.724 1 90.69 108 GLU A CA 1
ATOM 863 C C . GLU A 1 108 ? 13.094 -14.859 0.439 1 90.69 108 GLU A C 1
ATOM 865 O O . GLU A 1 108 ? 14.055 -14.094 0.482 1 90.69 108 GLU A O 1
ATOM 870 N N . LYS A 1 109 ? 12.57 -15.25 -0.658 1 93.12 109 LYS A N 1
ATOM 871 C CA . LYS A 1 109 ? 13.062 -14.773 -1.946 1 93.12 109 LYS A CA 1
ATOM 872 C C . LYS A 1 109 ? 12.844 -13.273 -2.096 1 93.12 109 LYS A C 1
ATOM 874 O O . LYS A 1 109 ? 13.734 -12.555 -2.553 1 93.12 109 LYS A O 1
ATOM 879 N N . ILE A 1 110 ? 11.688 -12.805 -1.722 1 95.44 110 ILE A N 1
ATOM 880 C CA . ILE A 1 110 ? 11.359 -11.383 -1.839 1 95.44 110 ILE A CA 1
ATOM 881 C C . ILE A 1 110 ? 12.242 -10.57 -0.899 1 95.44 110 ILE A C 1
ATOM 883 O O . ILE A 1 110 ? 12.727 -9.5 -1.268 1 95.44 110 ILE A O 1
ATOM 887 N N . ASP A 1 111 ? 12.469 -11.055 0.25 1 93.94 111 ASP A N 1
ATOM 888 C CA . ASP A 1 111 ? 13.344 -10.375 1.205 1 93.94 111 ASP A CA 1
ATOM 889 C C . ASP A 1 111 ? 14.75 -10.227 0.646 1 93.94 111 ASP A C 1
ATOM 891 O O . ASP A 1 111 ? 15.359 -9.156 0.752 1 93.94 111 ASP A O 1
ATOM 895 N N . ALA A 1 112 ? 15.258 -11.328 0.049 1 95.56 112 ALA A N 1
ATOM 896 C CA . ALA A 1 112 ? 16.594 -11.297 -0.544 1 95.56 112 ALA A CA 1
ATOM 897 C C . ALA A 1 112 ? 16.641 -10.328 -1.722 1 95.56 112 ALA A C 1
ATOM 899 O O . ALA A 1 112 ? 17.688 -9.734 -2.002 1 95.56 112 ALA A O 1
ATOM 900 N N . TRP A 1 113 ? 15.516 -10.164 -2.348 1 96.38 113 TRP A N 1
ATOM 901 C CA . TRP A 1 113 ? 15.414 -9.359 -3.562 1 96.38 113 TRP A CA 1
ATOM 902 C C . TRP A 1 113 ? 15.289 -7.879 -3.229 1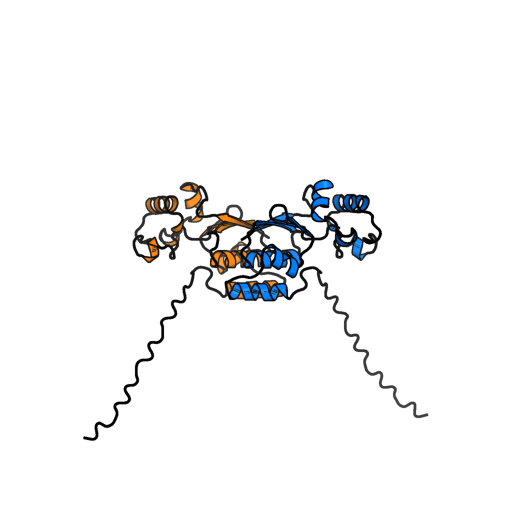 96.38 113 TRP A C 1
ATOM 904 O O . TRP A 1 113 ? 16.109 -7.066 -3.652 1 96.38 113 TRP A O 1
ATOM 914 N N . ILE A 1 114 ? 14.383 -7.418 -2.352 1 96.5 114 ILE A N 1
ATOM 915 C CA . ILE A 1 114 ? 14.125 -5.992 -2.148 1 96.5 114 ILE A CA 1
ATOM 916 C C . ILE A 1 114 ? 14.094 -5.688 -0.653 1 96.5 114 ILE A C 1
ATOM 918 O O . ILE A 1 114 ? 14.023 -4.52 -0.254 1 96.5 114 ILE A O 1
ATOM 922 N N . GLY A 1 115 ? 14.219 -6.691 0.147 1 94.88 115 GLY A N 1
ATOM 923 C CA . GLY A 1 115 ? 14.164 -6.477 1.584 1 94.88 115 GLY A CA 1
ATOM 924 C C . GLY A 1 115 ? 12.75 -6.367 2.121 1 94.88 115 GLY A C 1
ATOM 925 O O . GLY A 1 115 ? 11.898 -5.723 1.511 1 94.88 115 GLY A O 1
ATOM 926 N N . LEU A 1 116 ? 12.484 -7.043 3.336 1 92.94 116 LEU A N 1
ATOM 927 C CA . LEU A 1 116 ? 11.164 -6.996 3.949 1 92.94 116 LEU A CA 1
ATOM 928 C C . LEU A 1 116 ? 11.25 -6.555 5.406 1 92.94 116 LEU A C 1
ATOM 930 O O . LEU A 1 116 ? 10.242 -6.531 6.117 1 92.94 116 LEU A O 1
ATOM 934 N N . LYS A 1 117 ? 12.359 -6.145 5.812 1 86.06 117 LYS A N 1
ATOM 935 C CA . LYS A 1 117 ? 12.562 -5.734 7.199 1 86.06 117 LYS A CA 1
ATOM 936 C C . LYS A 1 117 ? 12.344 -4.234 7.363 1 86.06 117 LYS A C 1
ATOM 938 O O . LYS A 1 117 ? 12.656 -3.453 6.461 1 86.06 117 LYS A O 1
ATOM 943 N N . SER A 1 118 ? 11.789 -3.873 8.469 1 87.06 118 SER A N 1
ATOM 944 C CA . SER A 1 118 ? 11.617 -2.467 8.82 1 87.06 118 SER A CA 1
ATOM 945 C C . SER A 1 118 ? 12.523 -2.064 9.969 1 87.06 118 SER A C 1
ATOM 947 O O . SER A 1 118 ? 12.844 -2.885 10.836 1 87.06 118 SER A O 1
ATOM 949 N N . LYS A 1 119 ? 12.953 -0.805 9.992 1 79.56 119 LYS A N 1
ATOM 950 C CA . LYS A 1 119 ? 13.781 -0.305 11.086 1 79.56 119 LYS A CA 1
ATOM 951 C C . LYS A 1 119 ? 12.922 0.11 12.273 1 79.56 119 LYS A C 1
ATOM 953 O O . LYS A 1 119 ? 13.43 0.246 13.391 1 79.56 119 LYS A O 1
ATOM 958 N N . ASP A 1 120 ? 11.703 0.345 12.039 1 87.62 120 ASP A N 1
ATOM 959 C CA . ASP A 1 120 ? 10.773 0.676 13.117 1 87.62 120 ASP A CA 1
ATOM 960 C C . ASP A 1 120 ? 10.312 -0.581 13.852 1 87.62 120 ASP A C 1
ATOM 962 O O . ASP A 1 120 ? 9.867 -1.542 13.227 1 87.62 120 ASP A O 1
ATOM 966 N N . GLU A 1 121 ? 10.398 -0.528 15.156 1 84.31 121 GLU A N 1
ATOM 967 C CA . GLU A 1 121 ? 10.133 -1.71 15.969 1 84.31 121 GLU A CA 1
ATOM 968 C C . GLU A 1 121 ? 8.711 -2.215 15.766 1 84.31 121 GLU A C 1
ATOM 970 O O . GLU A 1 121 ? 8.484 -3.418 15.625 1 84.31 121 GLU A O 1
ATOM 975 N N . THR A 1 122 ? 7.766 -1.395 15.797 1 83.69 122 THR A N 1
ATOM 976 C CA . THR A 1 122 ? 6.371 -1.784 15.633 1 83.69 122 THR A CA 1
ATOM 977 C C . THR A 1 122 ? 6.137 -2.391 14.25 1 83.69 122 THR A C 1
ATOM 979 O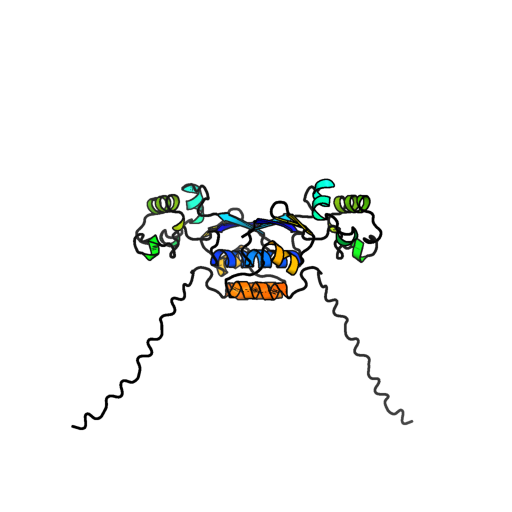 O . THR A 1 122 ? 5.496 -3.436 14.125 1 83.69 122 THR A O 1
ATOM 982 N N . LEU A 1 123 ? 6.637 -1.798 13.266 1 86.25 123 LEU A N 1
ATOM 983 C CA . LEU A 1 123 ? 6.5 -2.299 11.898 1 86.25 123 LEU A CA 1
ATOM 984 C C . LEU A 1 123 ? 7.23 -3.627 11.734 1 86.25 123 LEU A C 1
ATOM 986 O O . LEU A 1 123 ? 6.773 -4.504 11 1 86.25 123 LEU A O 1
ATOM 990 N N . GLN A 1 124 ? 8.312 -3.725 12.414 1 85.88 124 GLN A N 1
ATOM 991 C CA . GLN A 1 124 ? 9.055 -4.98 12.352 1 85.88 124 GLN A CA 1
ATOM 992 C C . GLN A 1 124 ? 8.242 -6.125 12.961 1 85.88 124 GLN A C 1
ATOM 994 O O . GLN A 1 124 ? 8.266 -7.246 12.461 1 85.88 124 GLN A O 1
ATOM 999 N N . GLU A 1 125 ? 7.633 -5.844 14.023 1 85.38 125 GLU A N 1
ATOM 1000 C CA . GLU A 1 125 ? 6.777 -6.855 14.633 1 85.38 125 GLU A CA 1
ATOM 1001 C C . GLU A 1 125 ? 5.66 -7.281 13.688 1 85.38 125 GLU A C 1
ATOM 1003 O O . GLU A 1 125 ? 5.324 -8.461 13.602 1 85.38 125 GLU A O 1
ATOM 1008 N N . ILE A 1 126 ? 5.125 -6.402 13.07 1 81.88 126 ILE A N 1
ATOM 1009 C CA . ILE A 1 126 ? 4.082 -6.668 12.086 1 81.88 126 ILE A CA 1
ATOM 1010 C C . ILE A 1 126 ? 4.641 -7.543 10.969 1 81.88 126 ILE A C 1
ATOM 1012 O O . ILE A 1 126 ? 4.035 -8.555 10.602 1 81.88 126 ILE A O 1
ATOM 1016 N N . THR A 1 127 ? 5.762 -7.129 10.516 1 82.5 127 THR A N 1
ATOM 1017 C CA . THR A 1 127 ? 6.426 -7.879 9.453 1 82.5 127 THR A CA 1
ATOM 1018 C C . THR A 1 127 ? 6.676 -9.32 9.891 1 82.5 127 THR A C 1
ATOM 1020 O O . THR A 1 127 ? 6.367 -10.258 9.148 1 82.5 127 THR A O 1
ATOM 1023 N N . GLU A 1 128 ? 7.172 -9.461 11.047 1 83.25 128 GLU A N 1
ATOM 1024 C CA . GLU A 1 128 ? 7.488 -10.797 11.547 1 83.25 128 GLU A CA 1
ATOM 1025 C C . GLU A 1 128 ? 6.227 -11.641 11.703 1 83.25 128 GLU A C 1
ATOM 1027 O O . GLU A 1 128 ? 6.234 -12.844 11.422 1 83.25 128 GLU A O 1
ATOM 1032 N N . LYS A 1 129 ? 5.246 -11.062 12.164 1 82.25 129 LYS A N 1
ATOM 1033 C CA . LYS A 1 129 ? 3.977 -11.766 12.344 1 82.25 129 LYS A CA 1
ATOM 1034 C C . LYS A 1 129 ? 3.4 -12.203 11 1 82.25 129 LYS A C 1
ATOM 1036 O O . LYS A 1 129 ? 2.861 -13.305 10.883 1 82.25 129 LYS A O 1
ATOM 1041 N N . LEU A 1 130 ? 3.539 -11.484 10.055 1 81.69 130 LEU A N 1
ATOM 1042 C CA . LEU A 1 130 ? 3.01 -11.789 8.734 1 81.69 130 LEU A CA 1
ATOM 1043 C C . LEU A 1 130 ? 3.896 -12.797 8.008 1 81.69 130 LEU A C 1
ATOM 1045 O O . LEU A 1 130 ? 3.395 -13.703 7.344 1 81.69 130 LEU A O 1
ATOM 1049 N N . LYS A 1 131 ? 5.09 -12.609 8.133 1 75.75 131 LYS A N 1
ATOM 1050 C CA . LYS A 1 131 ? 6.023 -13.523 7.484 1 75.75 131 LYS A CA 1
ATOM 1051 C C . LYS A 1 131 ? 5.848 -14.945 7.996 1 75.75 131 LYS A C 1
ATOM 1053 O O . LYS A 1 131 ? 6.102 -15.914 7.27 1 75.75 131 LYS A O 1
ATOM 1058 N N . SER A 1 132 ? 5.477 -15.078 9.211 1 74.75 132 SER A N 1
ATOM 1059 C CA . SER A 1 132 ? 5.344 -16.391 9.844 1 74.75 132 SER A CA 1
ATOM 1060 C C . SER A 1 132 ? 4.113 -17.125 9.32 1 74.75 132 SER A C 1
ATOM 1062 O O . SER A 1 132 ? 3.973 -18.328 9.523 1 74.75 132 SER A O 1
ATOM 1064 N N . GLN A 1 133 ? 3.277 -16.469 8.625 1 72.5 133 GLN A N 1
ATOM 1065 C CA . GLN A 1 133 ? 2.092 -17.094 8.047 1 72.5 133 GLN A CA 1
ATOM 1066 C C . GLN A 1 133 ? 2.367 -17.594 6.629 1 72.5 133 GLN A C 1
ATOM 1068 O O . GLN A 1 133 ? 3.318 -17.141 5.98 1 72.5 133 GLN A O 1
ATOM 1073 N N . ASP A 1 134 ? 1.651 -18.734 6.219 1 65.38 134 ASP A N 1
ATOM 1074 C CA . ASP A 1 134 ? 1.741 -19.188 4.832 1 65.38 134 ASP A CA 1
ATOM 1075 C C . ASP A 1 134 ? 1.115 -18.172 3.883 1 65.38 134 ASP A C 1
ATOM 1077 O O . ASP A 1 134 ? -0.107 -18.125 3.727 1 65.38 134 ASP A O 1
ATOM 1081 N N . LEU A 1 135 ? 1.852 -17.344 3.211 1 66.94 135 LEU A N 1
ATOM 1082 C CA . LEU A 1 135 ? 1.365 -16.266 2.352 1 66.94 135 LEU A CA 1
ATOM 1083 C C . LEU A 1 135 ? 1.179 -16.766 0.921 1 66.94 135 LEU A C 1
ATOM 1085 O O . LEU A 1 135 ? 0.897 -15.969 0.02 1 66.94 135 LEU A O 1
ATOM 1089 N N . GLN A 1 136 ? 1.458 -18.047 0.748 1 59.78 136 GLN A N 1
ATOM 1090 C CA . GLN A 1 136 ? 1.369 -18.594 -0.603 1 59.78 136 GLN A CA 1
ATOM 1091 C C . GLN A 1 136 ? 0.089 -19.406 -0.786 1 59.78 136 GLN A C 1
ATOM 1093 O O . GLN A 1 136 ? -0.391 -19.578 -1.909 1 59.78 136 GLN A O 1
ATOM 1098 N N . SER A 1 137 ? -0.291 -20.078 0.285 1 56.03 137 SER A N 1
ATOM 1099 C CA . SER A 1 137 ? -1.414 -21 0.156 1 56.03 137 SER A CA 1
ATOM 1100 C C . SER A 1 137 ? -2.637 -20.484 0.915 1 56.03 137 SER A C 1
ATOM 1102 O O . SER A 1 137 ? -2.502 -19.781 1.909 1 56.03 137 SER A O 1
ATOM 1104 N N . CYS A 1 138 ? -3.734 -20.141 0.293 1 50.53 138 CYS A N 1
ATOM 1105 C CA . CYS A 1 138 ? -4.949 -19.859 1.055 1 50.53 138 CYS A CA 1
ATOM 1106 C C . CYS A 1 138 ? -5.285 -21.031 1.98 1 50.53 138 CYS A C 1
ATOM 1108 O O . CYS A 1 138 ? -5.5 -22.141 1.521 1 50.53 138 CYS A O 1
ATOM 1110 N N . SER A 1 139 ? -4.688 -21.188 3.061 1 40 139 SER A N 1
ATOM 1111 C CA . SER A 1 139 ? -4.984 -22.328 3.922 1 40 139 SER A CA 1
ATOM 1112 C C . SER A 1 139 ? -6.453 -22.344 4.324 1 40 139 SER A C 1
ATOM 1114 O O . SER A 1 139 ? -6.934 -21.422 4.992 1 40 139 SER A O 1
ATOM 1116 N N . HIS A 1 140 ? -7.336 -22.781 3.459 1 36.66 140 HIS A N 1
ATOM 1117 C CA . HIS A 1 140 ? -8.633 -23.141 4.027 1 36.66 140 HIS A CA 1
ATOM 1118 C C . HIS A 1 140 ? -8.484 -24.125 5.18 1 36.66 140 HIS A C 1
ATOM 1120 O O . HIS A 1 140 ? -8.016 -25.25 4.984 1 36.66 140 HIS A O 1
ATOM 1126 N N . LYS A 1 141 ? -8.188 -23.797 6.34 1 38.47 141 LYS A N 1
ATOM 1127 C CA . LYS A 1 141 ? -8.367 -24.734 7.434 1 38.47 141 LYS A CA 1
ATOM 1128 C C . LYS A 1 141 ? -9.727 -25.422 7.355 1 38.47 141 LYS A C 1
ATOM 1130 O O . LYS A 1 141 ? -10.758 -24.797 7.605 1 38.47 141 LYS A O 1
ATOM 1135 N N . HIS A 1 142 ? -10.023 -26.375 6.34 1 32.25 142 HIS A N 1
ATOM 1136 C CA . HIS A 1 142 ? -11.094 -27.312 6.648 1 32.25 142 HIS A CA 1
ATOM 1137 C C . HIS A 1 142 ? -10.867 -27.984 7.996 1 32.25 142 HIS A C 1
ATOM 1139 O O . HIS A 1 142 ? -9.867 -28.688 8.188 1 32.25 142 HIS A O 1
ATOM 1145 N N . GLY A 1 143 ? -11.148 -27.375 9.055 1 30.16 143 GLY A N 1
ATOM 1146 C CA . GLY A 1 143 ? -11.266 -28.062 10.328 1 30.16 143 GLY A CA 1
ATOM 1147 C C . GLY A 1 143 ? -11.953 -29.406 10.219 1 30.16 143 GLY A C 1
ATOM 1148 O O . GLY A 1 143 ? -13.117 -29.484 9.836 1 30.16 143 GLY A O 1
ATOM 1149 N N . GLN A 1 144 ? -11.289 -30.531 9.836 1 29.47 144 GLN A N 1
ATOM 1150 C CA . GLN A 1 144 ? -11.711 -31.891 10.102 1 29.47 144 GLN A CA 1
ATOM 1151 C C . GLN A 1 144 ? -12.273 -32.031 11.516 1 29.47 144 GLN A C 1
ATOM 1153 O O . GLN A 1 144 ? -11.609 -31.688 12.492 1 29.47 144 GLN A O 1
ATOM 1158 N N . GLY A 1 145 ? -13.641 -31.938 11.727 1 29.2 145 GLY A N 1
ATOM 1159 C CA . GLY A 1 145 ? -14.43 -32.281 12.898 1 29.2 145 GLY A CA 1
ATOM 1160 C C . GLY A 1 145 ? -13.977 -33.562 13.586 1 29.2 145 GLY A C 1
ATOM 1161 O O . GLY A 1 145 ? -13.727 -34.562 12.922 1 29.2 145 GLY A O 1
ATOM 1162 N N . HIS A 1 146 ? -13.25 -33.5 14.625 1 34.19 146 HIS A N 1
ATOM 1163 C CA . HIS A 1 146 ? -12.93 -34.562 15.562 1 34.19 146 HIS A CA 1
ATOM 1164 C C . HIS A 1 146 ? -14.156 -35.406 15.875 1 34.19 146 HIS A C 1
ATOM 1166 O O . HIS A 1 146 ? -15.148 -34.906 16.406 1 34.19 146 HIS A O 1
ATOM 1172 N N . GLY A 1 147 ? -14.602 -36.344 14.93 1 27.06 147 GLY A N 1
ATOM 1173 C CA . GLY A 1 147 ? -15.516 -37.406 15.344 1 27.06 147 GLY A CA 1
ATOM 1174 C C . GLY A 1 147 ? -15.102 -38.094 16.625 1 27.06 147 GLY A C 1
ATOM 1175 O O . GLY A 1 147 ? -14.047 -38.719 16.688 1 27.06 147 GLY A O 1
ATOM 1176 N N . ASN A 1 148 ? -15.328 -37.469 17.781 1 28.81 148 ASN A N 1
ATOM 1177 C CA . ASN A 1 148 ? -15.297 -38.094 19.094 1 28.81 148 ASN A CA 1
ATOM 1178 C C . ASN A 1 148 ? -16.094 -39.406 19.109 1 28.81 148 ASN A C 1
ATOM 1180 O O . ASN A 1 148 ? -17.312 -39.375 18.969 1 28.81 148 ASN A O 1
ATOM 1184 N N . GLY A 1 149 ? -15.578 -40.438 18.328 1 27.62 149 GLY A N 1
ATOM 1185 C CA . GLY A 1 149 ? -16.016 -41.781 18.547 1 27.62 149 GLY A CA 1
ATOM 1186 C C . GLY A 1 149 ? -16.078 -42.156 20.016 1 27.62 149 GLY A C 1
ATOM 1187 O O . GLY A 1 149 ? -15.055 -42.156 20.703 1 27.62 149 GLY A O 1
ATOM 1188 N N . GLN A 1 150 ? -17.156 -41.781 20.688 1 25.94 150 GLN A N 1
ATOM 1189 C CA . GLN A 1 150 ? -17.609 -42.25 22 1 25.94 150 GLN A CA 1
ATOM 1190 C C . GLN A 1 150 ? -17.453 -43.75 22.141 1 25.94 150 GLN A C 1
ATOM 1192 O O . GLN A 1 150 ? -17.406 -44.469 21.141 1 25.94 150 GLN A O 1
ATOM 1197 N N . ASP A 1 151 ? -17.328 -44.188 23.438 1 30.77 151 ASP A N 1
ATOM 1198 C CA . ASP A 1 151 ? -17.016 -45.312 24.344 1 30.77 151 ASP A CA 1
ATOM 1199 C C . ASP A 1 151 ? -18.047 -46.438 24.219 1 30.77 151 ASP A C 1
ATOM 1201 O O . ASP A 1 151 ? -19.188 -46.281 24.656 1 30.77 151 ASP A O 1
ATOM 1205 N N . HIS A 1 152 ? -18.281 -46.969 23.078 1 25.28 152 HIS A N 1
ATOM 1206 C CA . HIS A 1 152 ? -19.219 -48.094 23.234 1 25.28 152 HIS A CA 1
ATOM 1207 C C . HIS A 1 152 ? -18.703 -49.094 24.266 1 25.28 152 HIS A C 1
ATOM 1209 O O . HIS A 1 152 ? -17.609 -49.625 24.109 1 25.28 152 HIS A O 1
ATOM 1215 N N . LYS A 1 153 ? -19.125 -48.812 25.656 1 28.31 153 LYS A N 1
ATOM 1216 C CA . LYS A 1 153 ? -19.234 -49.75 26.766 1 28.31 153 LYS A CA 1
ATOM 1217 C C . LYS A 1 153 ? -19.906 -51.062 26.328 1 28.31 153 LYS A C 1
ATOM 1219 O O . LYS A 1 153 ? -21.078 -51.062 25.984 1 28.31 153 LYS A O 1
ATOM 1224 N N . GLN A 1 154 ? -19.078 -51.938 25.531 1 22.59 154 GLN A N 1
ATOM 1225 C CA . GLN A 1 154 ? -19.328 -53.375 25.422 1 22.59 154 GLN A CA 1
ATOM 1226 C C . GLN A 1 154 ? -19.625 -54 26.781 1 22.59 154 GLN A C 1
ATOM 1228 O O . GLN A 1 154 ? -18.797 -53.938 27.688 1 22.59 154 GLN A O 1
ATOM 1233 N N . GLY A 1 155 ? -20.938 -53.781 27.344 1 26 155 GLY A N 1
ATOM 1234 C CA . GLY A 1 155 ? -21.516 -54.594 28.391 1 26 155 GLY A CA 1
ATOM 1235 C C . GLY A 1 155 ? -21.094 -56.062 28.344 1 26 155 GLY A C 1
ATOM 1236 O O . GLY A 1 155 ? -20.531 -56.5 27.328 1 26 155 GLY A O 1
ATOM 1237 N N . SER A 1 156 ? -21.562 -56.906 29.359 1 28.36 156 SER A N 1
ATOM 1238 C CA . SER A 1 156 ? -21.328 -58.188 30 1 28.36 156 SER A CA 1
ATOM 1239 C C . SER A 1 156 ? -21.594 -59.344 29.031 1 28.36 156 SER A C 1
ATOM 1241 O O . SER A 1 156 ? -22.734 -59.562 28.625 1 28.36 156 SER A O 1
ATOM 1243 N N . CYS A 1 157 ? -20.859 -59.406 27.938 1 23.62 157 CYS A N 1
ATOM 1244 C CA . CYS A 1 157 ? -20.984 -60.781 27.453 1 23.62 157 CYS A CA 1
ATOM 1245 C C . CYS A 1 157 ? -20.5 -61.781 28.5 1 23.62 157 CYS A C 1
ATOM 1247 O O . CYS A 1 157 ? -19.297 -61.938 28.719 1 23.62 157 CYS A O 1
ATOM 1249 N N . GLN A 1 158 ? -20.891 -61.594 29.828 1 22.3 158 GLN A N 1
ATOM 1250 C CA . GLN A 1 158 ? -20.688 -62.75 30.672 1 22.3 158 GLN A CA 1
ATOM 1251 C C . GLN A 1 158 ? -21.297 -64 30.062 1 22.3 158 GLN A C 1
ATOM 1253 O O . GLN A 1 158 ? -21.141 -65.125 30.578 1 22.3 158 GLN A O 1
ATOM 1258 N N . HIS A 1 159 ? -21.531 -64.375 28.797 1 23.03 159 HIS A N 1
ATOM 1259 C CA . HIS A 1 159 ? -21.234 -65.812 28.844 1 23.03 159 HIS A CA 1
ATOM 1260 C C . HIS A 1 159 ? -19.734 -66.062 28.703 1 23.03 159 HIS A C 1
ATOM 1262 O O . HIS A 1 159 ? -19.031 -65.312 28.016 1 23.03 159 HIS A O 1
ATOM 1268 N N . MET B 1 1 ? -13.719 -1.511 0.029 1 86.38 1 MET B N 1
ATOM 1269 C CA . MET B 1 1 ? -12.375 -1.113 -0.361 1 86.38 1 MET B CA 1
ATOM 1270 C C . MET B 1 1 ? -12.383 0.254 -1.035 1 86.38 1 MET B C 1
ATOM 1272 O O . MET B 1 1 ? -13.172 0.495 -1.949 1 86.38 1 MET B O 1
ATOM 1276 N N . ALA B 1 2 ? -11.664 1.229 -0.517 1 94.69 2 ALA B N 1
ATOM 1277 C CA . ALA B 1 2 ? -11.531 2.547 -1.133 1 94.69 2 ALA B CA 1
ATOM 1278 C C . ALA B 1 2 ? -10.156 2.707 -1.783 1 94.69 2 ALA B C 1
ATOM 1280 O O . ALA B 1 2 ? -9.188 2.059 -1.376 1 94.69 2 ALA B O 1
ATOM 1281 N N . ARG B 1 3 ? -10.188 3.457 -2.875 1 96.44 3 ARG B N 1
ATOM 1282 C CA . ARG B 1 3 ? -8.914 3.947 -3.396 1 96.44 3 ARG B CA 1
ATOM 1283 C C . ARG B 1 3 ? -8.477 5.211 -2.668 1 96.44 3 ARG B C 1
ATOM 1285 O O . ARG B 1 3 ? -9.133 6.25 -2.766 1 96.44 3 ARG B O 1
ATOM 1292 N N . VAL B 1 4 ? -7.391 5.145 -2.016 1 98.31 4 VAL B N 1
ATOM 1293 C CA . VAL B 1 4 ? -6.934 6.227 -1.151 1 98.31 4 VAL B CA 1
ATOM 1294 C C . VAL B 1 4 ? -5.715 6.91 -1.774 1 98.31 4 VAL B C 1
ATOM 1296 O O . VAL B 1 4 ? -4.648 6.301 -1.887 1 98.31 4 VAL B O 1
ATOM 1299 N N . ILE B 1 5 ? -5.887 8.156 -2.201 1 98.5 5 ILE B N 1
ATOM 1300 C CA . ILE B 1 5 ? -4.742 8.969 -2.6 1 98.5 5 ILE B CA 1
ATOM 1301 C C . ILE B 1 5 ? -4.059 9.539 -1.357 1 98.5 5 ILE B C 1
ATOM 1303 O O . ILE B 1 5 ? -4.703 10.195 -0.531 1 98.5 5 ILE B O 1
ATOM 1307 N N . PHE B 1 6 ? -2.816 9.242 -1.221 1 98.69 6 PHE B N 1
ATOM 1308 C CA . PHE B 1 6 ? -2.059 9.5 -0.002 1 98.69 6 PHE B CA 1
ATOM 1309 C C . PHE B 1 6 ? -0.806 10.312 -0.304 1 98.69 6 PHE B C 1
ATOM 1311 O O . PHE B 1 6 ? 0.164 9.789 -0.855 1 98.69 6 PHE B O 1
ATOM 1318 N N . TYR B 1 7 ? -0.827 11.641 0.033 1 98.75 7 TYR B N 1
ATOM 1319 C CA . TYR B 1 7 ? 0.352 12.484 -0.124 1 98.75 7 TYR B CA 1
ATOM 1320 C C . TYR B 1 7 ? 1.233 12.43 1.117 1 98.75 7 TYR B C 1
ATOM 1322 O O . TYR B 1 7 ? 0.823 12.859 2.197 1 98.75 7 TYR B O 1
ATOM 1330 N N . GLU B 1 8 ? 2.422 11.883 0.868 1 97.81 8 GLU B N 1
ATOM 1331 C CA . GLU B 1 8 ? 3.314 11.578 1.98 1 97.81 8 GLU B CA 1
ATOM 1332 C C . GLU B 1 8 ? 4.652 12.289 1.825 1 97.81 8 GLU B C 1
ATOM 1334 O O . GLU B 1 8 ? 4.914 12.922 0.796 1 97.81 8 GLU B O 1
ATOM 1339 N N . LYS B 1 9 ?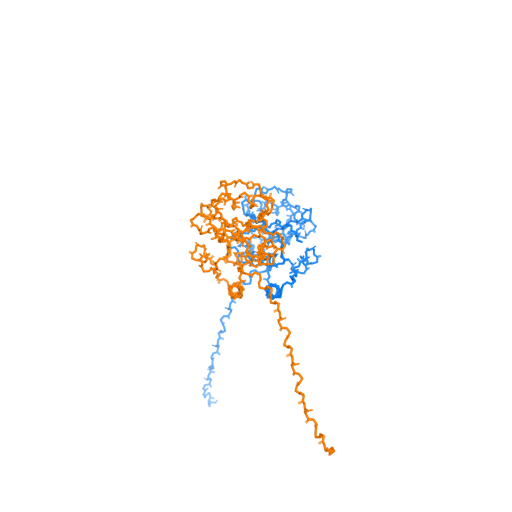 5.434 12.289 2.92 1 96.38 9 LYS B N 1
ATOM 1340 C CA . LYS B 1 9 ? 6.875 12.508 2.828 1 96.38 9 LYS B CA 1
ATOM 1341 C C . LYS B 1 9 ? 7.625 11.18 2.723 1 96.38 9 LYS B C 1
ATOM 1343 O O . LYS B 1 9 ? 7.715 10.43 3.699 1 96.38 9 LYS B O 1
ATOM 1348 N N . PRO B 1 10 ? 8.164 10.922 1.566 1 92.75 10 PRO B N 1
ATOM 1349 C CA . PRO B 1 10 ? 8.852 9.641 1.43 1 92.75 10 PRO B CA 1
ATOM 1350 C C . PRO B 1 10 ? 9.852 9.383 2.555 1 92.75 10 PRO B C 1
ATOM 1352 O O . PRO B 1 10 ? 10.594 10.281 2.941 1 92.75 10 PRO B O 1
ATOM 1355 N N . GLY B 1 11 ? 9.805 8.156 3.057 1 89.5 11 GLY B N 1
ATOM 1356 C CA . GLY B 1 11 ? 10.742 7.758 4.098 1 89.5 11 GLY B CA 1
ATOM 1357 C C . GLY B 1 11 ? 10.219 8.023 5.496 1 89.5 11 GLY B C 1
ATOM 1358 O O . GLY B 1 11 ? 10.828 7.59 6.48 1 89.5 11 GLY B O 1
ATOM 1359 N N . CYS B 1 12 ? 9.156 8.734 5.625 1 93.19 12 CYS B N 1
ATOM 1360 C CA . CYS B 1 12 ? 8.57 9.031 6.93 1 93.19 12 CYS B CA 1
ATOM 1361 C C . CYS B 1 12 ? 7.973 7.777 7.555 1 93.19 12 CYS B C 1
ATOM 1363 O O . CYS B 1 12 ? 7.117 7.125 6.953 1 93.19 12 CYS B O 1
ATOM 1365 N N . LYS B 1 13 ? 8.391 7.512 8.742 1 89.44 13 LYS B N 1
ATOM 1366 C CA . LYS B 1 13 ? 7.977 6.293 9.43 1 89.44 13 LYS B CA 1
ATOM 1367 C C . LYS B 1 13 ? 6.477 6.312 9.719 1 89.44 13 LYS B C 1
ATOM 1369 O O . LYS B 1 13 ? 5.797 5.293 9.57 1 89.44 13 LYS B O 1
ATOM 1374 N N . ASN B 1 14 ? 6 7.406 10.18 1 92.19 14 ASN B N 1
ATOM 1375 C CA . ASN B 1 14 ? 4.578 7.477 10.5 1 92.19 14 ASN B CA 1
ATOM 1376 C C . ASN B 1 14 ? 3.715 7.316 9.25 1 92.19 14 ASN B C 1
ATOM 1378 O O . ASN B 1 14 ? 2.658 6.684 9.297 1 92.19 14 ASN B O 1
ATOM 1382 N N . ASN B 1 15 ? 4.133 7.961 8.18 1 96 15 ASN B N 1
ATOM 1383 C CA . ASN B 1 15 ? 3.4 7.738 6.938 1 96 15 ASN B CA 1
ATOM 1384 C C . ASN B 1 15 ? 3.385 6.262 6.551 1 96 15 ASN B C 1
ATOM 1386 O O . ASN B 1 15 ? 2.373 5.754 6.062 1 96 15 ASN B O 1
ATOM 1390 N N . THR B 1 16 ? 4.469 5.621 6.758 1 94.94 16 THR B N 1
ATOM 1391 C CA . THR B 1 16 ? 4.527 4.195 6.465 1 94.94 16 THR B CA 1
ATOM 1392 C C . THR B 1 16 ? 3.521 3.428 7.32 1 94.94 16 THR B C 1
ATOM 1394 O O . THR B 1 16 ? 2.783 2.582 6.809 1 94.94 16 THR B O 1
ATOM 1397 N N . LYS B 1 17 ? 3.486 3.744 8.594 1 93.81 17 LYS B N 1
ATOM 1398 C CA . LYS B 1 17 ? 2.545 3.094 9.5 1 93.81 17 LYS B CA 1
ATOM 1399 C C . LYS B 1 17 ? 1.103 3.336 9.062 1 93.81 17 LYS B C 1
ATOM 1401 O O . LYS B 1 17 ? 0.283 2.416 9.07 1 93.81 17 LYS B O 1
ATOM 1406 N N . GLN B 1 18 ? 0.844 4.527 8.734 1 95.75 18 GLN B N 1
ATOM 1407 C CA . GLN B 1 18 ? -0.5 4.906 8.312 1 95.75 18 GLN B CA 1
ATOM 1408 C C . GLN B 1 18 ? -0.904 4.176 7.039 1 95.75 18 GLN B C 1
ATOM 1410 O O . GLN B 1 18 ? -2.012 3.641 6.945 1 95.75 18 GLN B O 1
ATOM 1415 N N . LYS B 1 19 ? -0 4.141 6.098 1 96.88 19 LYS B N 1
ATOM 1416 C CA . LYS B 1 19 ? -0.269 3.396 4.871 1 96.88 19 LYS B CA 1
ATOM 1417 C C . LYS B 1 19 ? -0.447 1.909 5.16 1 96.88 19 LYS B C 1
ATOM 1419 O O . LYS B 1 19 ? -1.287 1.249 4.547 1 96.88 19 LYS B O 1
ATOM 1424 N N . THR B 1 20 ? 0.361 1.377 6.02 1 95.44 20 THR B N 1
ATOM 1425 C CA . THR B 1 20 ? 0.243 -0.025 6.406 1 95.44 20 THR B CA 1
ATOM 1426 C C . THR B 1 20 ? -1.14 -0.313 6.984 1 95.44 20 THR B C 1
ATOM 1428 O O . THR B 1 20 ? -1.768 -1.313 6.637 1 95.44 20 THR B O 1
ATOM 1431 N N . LEU B 1 21 ? -1.601 0.537 7.871 1 94.25 21 LEU B N 1
ATOM 1432 C CA . LEU B 1 21 ? -2.926 0.403 8.461 1 94.25 21 LEU B CA 1
ATOM 1433 C C . LEU B 1 21 ? -4.004 0.392 7.387 1 94.25 21 LEU B C 1
ATOM 1435 O O . LEU B 1 21 ? -4.883 -0.476 7.391 1 94.25 21 LEU B O 1
ATOM 1439 N N . LEU B 1 22 ? -3.918 1.29 6.48 1 96.88 22 LEU B N 1
ATOM 1440 C CA . LEU B 1 22 ? -4.898 1.394 5.406 1 96.88 22 LEU B CA 1
ATOM 1441 C C . LEU B 1 22 ? -4.875 0.15 4.523 1 96.88 22 LEU B C 1
ATOM 1443 O O . LEU B 1 22 ? -5.926 -0.369 4.145 1 96.88 22 LEU B O 1
ATOM 1447 N N . THR B 1 23 ? -3.682 -0.293 4.18 1 96.5 23 THR B N 1
ATOM 1448 C CA . THR B 1 23 ? -3.521 -1.477 3.342 1 96.5 23 THR B CA 1
ATOM 1449 C C . THR B 1 23 ? -4.055 -2.717 4.051 1 96.5 23 THR B C 1
ATOM 1451 O O . THR B 1 23 ? -4.766 -3.527 3.449 1 96.5 23 THR B O 1
ATOM 1454 N N . ALA B 1 24 ? -3.756 -2.85 5.312 1 93.94 24 ALA B N 1
ATOM 1455 C CA . ALA B 1 24 ? -4.227 -3.98 6.109 1 93.94 24 ALA B CA 1
ATOM 1456 C C . ALA B 1 24 ? -5.75 -4.004 6.176 1 93.94 24 ALA B C 1
ATOM 1458 O O . ALA B 1 24 ? -6.355 -5.078 6.254 1 93.94 24 ALA B O 1
ATOM 1459 N N . ALA B 1 25 ? -6.32 -2.846 6.125 1 94.19 25 ALA B N 1
ATOM 1460 C CA . ALA B 1 25 ? -7.773 -2.734 6.156 1 94.19 25 ALA B CA 1
ATOM 1461 C C . ALA B 1 25 ? -8.383 -3.078 4.797 1 94.19 25 ALA B C 1
ATOM 1463 O O . ALA B 1 25 ? -9.609 -3.121 4.652 1 94.19 25 ALA B O 1
ATOM 1464 N N . GLY B 1 26 ? -7.531 -3.25 3.785 1 94.75 26 GLY B N 1
ATOM 1465 C CA . GLY B 1 26 ? -8 -3.727 2.494 1 94.75 26 GLY B CA 1
ATOM 1466 C C . GLY B 1 26 ? -8.117 -2.625 1.458 1 94.75 26 GLY B C 1
ATOM 1467 O O . GLY B 1 26 ? -8.586 -2.861 0.344 1 94.75 26 GLY B O 1
ATOM 1468 N N . HIS B 1 27 ? -7.688 -1.421 1.777 1 96.69 27 HIS B N 1
ATOM 1469 C CA . HIS B 1 27 ? -7.801 -0.31 0.839 1 96.69 27 HIS B CA 1
ATOM 1470 C C . HIS B 1 27 ? -6.641 -0.305 -0.151 1 96.69 27 HIS B C 1
ATOM 1472 O O . HIS B 1 27 ? -5.586 -0.879 0.122 1 96.69 27 HIS B O 1
ATOM 1478 N N . GLU B 1 28 ? -6.902 0.219 -1.314 1 95.94 28 GLU B N 1
ATOM 1479 C CA . GLU B 1 28 ? -5.84 0.529 -2.266 1 95.94 28 GLU B CA 1
ATOM 1480 C C . GLU B 1 28 ? -5.211 1.888 -1.967 1 95.94 28 GLU B C 1
ATOM 1482 O O . GLU B 1 28 ? -5.891 2.916 -2.023 1 95.94 28 GLU B O 1
ATOM 1487 N N . VAL B 1 29 ? -3.93 1.867 -1.688 1 97.69 29 VAL B N 1
ATOM 1488 C CA . VAL B 1 29 ? -3.26 3.117 -1.341 1 97.69 29 VAL B CA 1
ATOM 1489 C C . VAL B 1 29 ? -2.334 3.541 -2.479 1 97.69 29 VAL B C 1
ATOM 1491 O O . VAL B 1 29 ? -1.436 2.791 -2.869 1 97.69 29 VAL B O 1
ATOM 1494 N N . VAL B 1 30 ? -2.572 4.707 -2.982 1 97.19 30 VAL B N 1
ATOM 1495 C CA . VAL B 1 30 ? -1.718 5.312 -3.998 1 97.19 30 VAL B CA 1
ATOM 1496 C C . VAL B 1 30 ? -0.967 6.5 -3.402 1 97.19 30 VAL B C 1
ATOM 1498 O O . VAL B 1 30 ? -1.559 7.555 -3.154 1 97.19 30 VAL B O 1
ATOM 1501 N N . ALA B 1 31 ? 0.318 6.316 -3.303 1 97.56 31 ALA B N 1
ATOM 1502 C CA . ALA B 1 31 ? 1.111 7.316 -2.592 1 97.56 31 ALA B CA 1
ATOM 1503 C C . ALA B 1 31 ? 1.748 8.305 -3.564 1 97.56 31 ALA B C 1
ATOM 1505 O O . ALA B 1 31 ? 2.217 7.914 -4.637 1 97.56 31 ALA B O 1
ATOM 1506 N N . TYR B 1 32 ? 1.71 9.555 -3.188 1 97.81 32 TYR B N 1
ATOM 1507 C CA . TYR B 1 32 ? 2.4 10.633 -3.881 1 97.81 32 TYR B CA 1
ATOM 1508 C C . TYR B 1 32 ? 3.324 11.391 -2.932 1 97.81 32 TYR 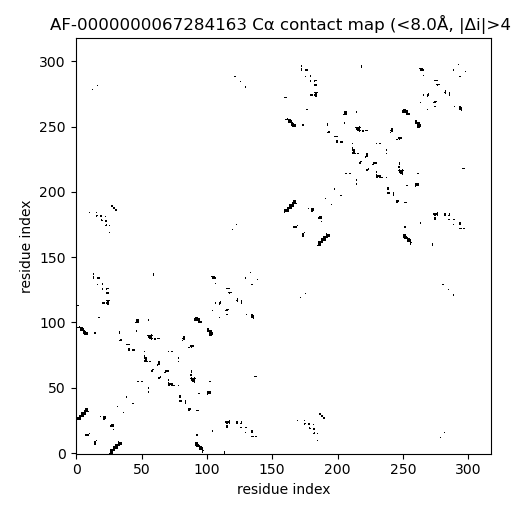B C 1
ATOM 1510 O O . TYR B 1 32 ? 3.078 11.445 -1.725 1 97.81 32 TYR B O 1
ATOM 1518 N N . ASN B 1 33 ? 4.395 11.914 -3.52 1 98.12 33 ASN B N 1
ATOM 1519 C CA . ASN B 1 33 ? 5.324 12.727 -2.746 1 98.12 33 ASN B CA 1
ATOM 1520 C C . ASN B 1 33 ? 4.777 14.133 -2.506 1 98.12 33 ASN B C 1
ATOM 1522 O O . ASN B 1 33 ? 4.703 14.945 -3.434 1 98.12 33 ASN B O 1
ATOM 1526 N N . LEU B 1 34 ? 4.473 14.391 -1.296 1 98.56 34 LEU B N 1
ATOM 1527 C CA . LEU B 1 34 ? 3.912 15.68 -0.901 1 98.56 34 LEU B CA 1
ATOM 1528 C C . LEU B 1 34 ? 4.883 16.812 -1.209 1 98.56 34 LEU B C 1
ATOM 1530 O O . LEU B 1 34 ? 4.465 17.906 -1.6 1 98.56 34 LEU B O 1
ATOM 1534 N N . LEU B 1 35 ? 6.148 16.578 -1.103 1 98.19 35 LEU B N 1
ATOM 1535 C CA . LEU B 1 35 ? 7.18 17.609 -1.168 1 98.19 35 LEU B CA 1
ATOM 1536 C C . LEU B 1 35 ? 7.398 18.062 -2.605 1 98.19 35 LEU B C 1
ATOM 1538 O O . LEU B 1 35 ? 7.828 19.203 -2.84 1 98.19 35 LEU B O 1
ATOM 1542 N N . THR B 1 36 ? 7.062 17.188 -3.596 1 98.06 36 THR B N 1
ATOM 1543 C CA . THR B 1 36 ? 7.383 17.516 -4.98 1 98.06 36 THR B CA 1
ATOM 1544 C C . THR B 1 36 ? 6.105 17.688 -5.805 1 98.06 36 THR B C 1
ATOM 1546 O O . THR B 1 36 ? 6.164 18.062 -6.973 1 98.06 36 THR B O 1
ATOM 1549 N N . GLU B 1 37 ? 4.973 17.344 -5.172 1 98.25 37 GLU B N 1
ATOM 1550 C CA . GLU B 1 37 ? 3.705 17.578 -5.855 1 98.25 37 GLU B CA 1
ATOM 1551 C C . GLU B 1 37 ? 3.574 19.047 -6.285 1 98.25 37 GLU B C 1
ATOM 1553 O O . GLU B 1 37 ? 3.908 19.953 -5.52 1 98.25 37 GLU B O 1
ATOM 1558 N N . PRO B 1 38 ? 3.131 19.297 -7.559 1 98.06 38 PRO B N 1
ATOM 1559 C CA . PRO B 1 38 ? 2.973 20.688 -8.016 1 98.06 38 PRO B CA 1
ATOM 1560 C C . PRO B 1 38 ? 1.715 21.344 -7.461 1 98.06 38 PRO B C 1
ATOM 1562 O O . PRO B 1 38 ? 0.769 21.609 -8.211 1 98.06 38 PRO B O 1
ATOM 1565 N N . TRP B 1 39 ? 1.789 21.656 -6.348 1 98.38 39 TRP B N 1
ATOM 1566 C CA . TRP B 1 39 ? 0.646 22.25 -5.656 1 98.38 39 TRP B CA 1
ATOM 1567 C C . TRP B 1 39 ? 0.306 23.625 -6.238 1 98.38 39 TRP B C 1
ATOM 1569 O O . TRP B 1 39 ? 1.202 24.406 -6.566 1 98.38 39 TRP B O 1
ATOM 1579 N N . THR B 1 40 ? -0.966 23.859 -6.395 1 98.06 40 THR B N 1
ATOM 1580 C CA . THR B 1 40 ? -1.485 25.219 -6.508 1 98.06 40 THR B CA 1
ATOM 1581 C C . THR B 1 40 ? -2.156 25.656 -5.207 1 98.06 40 THR B C 1
ATOM 1583 O O . THR B 1 40 ? -2.492 24.812 -4.367 1 98.06 40 THR B O 1
ATOM 1586 N N . VAL B 1 41 ? -2.281 26.953 -5.133 1 97.5 41 VAL B N 1
ATOM 1587 C CA . VAL B 1 41 ? -2.957 27.469 -3.953 1 97.5 41 VAL B CA 1
ATOM 1588 C C . VAL B 1 41 ? -4.332 26.828 -3.811 1 97.5 41 VAL B C 1
ATOM 1590 O O . VAL B 1 41 ? -4.699 26.375 -2.727 1 97.5 41 VAL B O 1
ATOM 1593 N N . GLU B 1 42 ? -5.023 26.766 -4.887 1 97.44 42 GLU B N 1
ATOM 1594 C CA . GLU B 1 42 ? -6.383 26.234 -4.879 1 97.44 42 GLU B CA 1
ATOM 1595 C C . GLU B 1 42 ? -6.402 24.766 -4.48 1 97.44 42 GLU B C 1
ATOM 1597 O O . GLU B 1 42 ? -7.199 24.359 -3.633 1 97.44 42 GLU B O 1
ATOM 1602 N N . ARG B 1 43 ? -5.602 23.969 -5.031 1 97.69 43 ARG B N 1
ATOM 1603 C CA . ARG B 1 43 ? -5.574 22.531 -4.762 1 97.69 43 ARG B CA 1
ATOM 1604 C C . ARG B 1 43 ? -5.164 22.25 -3.32 1 97.69 43 ARG B C 1
ATOM 1606 O O . ARG B 1 43 ? -5.809 21.453 -2.629 1 97.69 43 ARG B O 1
ATOM 1613 N N . LEU B 1 44 ? -4.125 22.953 -2.922 1 98.5 44 LEU B N 1
ATOM 1614 C CA . LEU B 1 44 ? -3.65 22.75 -1.559 1 98.5 44 LEU B CA 1
ATOM 1615 C C . LEU B 1 44 ? -4.699 23.172 -0.542 1 98.5 44 LEU B C 1
ATOM 1617 O O . LEU B 1 44 ? -4.977 22.453 0.418 1 98.5 44 LEU B O 1
ATOM 1621 N N . HIS B 1 45 ? -5.285 24.297 -0.769 1 98.12 45 HIS B N 1
ATOM 1622 C CA . HIS B 1 45 ? -6.293 24.812 0.148 1 98.12 45 HIS B CA 1
ATOM 1623 C C . HIS B 1 45 ? -7.484 23.875 0.253 1 98.12 45 HIS B C 1
ATOM 1625 O O . HIS B 1 45 ? -8.102 23.766 1.315 1 98.12 45 HIS B O 1
ATOM 1631 N N . SER B 1 46 ? -7.797 23.156 -0.759 1 97.88 46 SER B N 1
ATOM 1632 C CA . SER B 1 46 ? -8.961 22.281 -0.802 1 97.88 46 SER B CA 1
ATOM 1633 C C . SER B 1 46 ? -8.852 21.156 0.221 1 97.88 46 SER B C 1
ATOM 1635 O O . SER B 1 46 ? -9.844 20.516 0.55 1 97.88 46 SER B O 1
ATOM 1637 N N . PHE B 1 47 ? -7.688 20.859 0.739 1 98.25 47 PHE B N 1
ATOM 1638 C CA . PHE B 1 47 ? -7.508 19.812 1.741 1 98.25 47 PHE B CA 1
ATOM 1639 C C . PHE B 1 47 ? -7.844 20.344 3.133 1 98.25 47 PHE B C 1
ATOM 1641 O O . PHE B 1 47 ? -8.094 19.562 4.051 1 98.25 47 PHE B O 1
ATOM 1648 N N . PHE B 1 48 ? -7.789 21.578 3.324 1 97.81 48 PHE B N 1
ATOM 1649 C CA . PHE B 1 48 ? -7.867 22.141 4.668 1 97.81 48 PHE B CA 1
ATOM 1650 C C . PHE B 1 48 ? -9.305 22.5 5.02 1 97.81 48 PHE B C 1
ATOM 1652 O O . PHE B 1 48 ? -9.719 22.359 6.172 1 97.81 48 PHE B O 1
ATOM 1659 N N . GLY B 1 49 ? -10.039 22.922 4.039 1 88.94 49 GLY B N 1
ATOM 1660 C CA . GLY B 1 49 ? -11.422 23.312 4.297 1 88.94 49 GLY B CA 1
ATOM 1661 C C . GLY B 1 49 ? -11.539 24.453 5.285 1 88.94 49 GLY B C 1
ATOM 1662 O O . GLY B 1 49 ? -10.891 25.484 5.133 1 88.94 49 GLY B O 1
ATOM 1663 N N . ASP B 1 50 ? -12.352 24.172 6.348 1 92.81 50 ASP B N 1
ATOM 1664 C CA . ASP B 1 50 ? -12.633 25.234 7.301 1 92.81 50 ASP B CA 1
ATOM 1665 C C . ASP B 1 50 ? -11.773 25.094 8.555 1 92.81 50 ASP B C 1
ATOM 1667 O O . ASP B 1 50 ? -12.031 25.75 9.562 1 92.81 50 ASP B O 1
ATOM 1671 N N . ARG B 1 51 ? -10.82 24.297 8.484 1 96.38 51 ARG B N 1
ATOM 1672 C CA . ARG B 1 51 ? -9.93 24.094 9.633 1 96.38 51 ARG B CA 1
ATOM 1673 C C . ARG B 1 51 ? -9.172 25.375 9.961 1 96.38 51 ARG B C 1
ATOM 1675 O O . ARG B 1 51 ? -8.812 26.141 9.062 1 96.38 51 ARG B O 1
ATOM 1682 N N . PRO B 1 52 ? -8.891 25.578 11.312 1 97.88 52 PRO B N 1
ATOM 1683 C CA . PRO B 1 52 ? -7.996 26.703 11.656 1 97.88 52 PRO B CA 1
ATOM 1684 C C . PRO B 1 52 ? -6.641 26.594 10.953 1 97.88 52 PRO B C 1
ATOM 1686 O O . PRO B 1 52 ? -6.102 25.5 10.805 1 97.88 52 PRO B O 1
ATOM 1689 N N . VAL B 1 53 ? -6.098 27.734 10.586 1 98.56 53 VAL B N 1
ATOM 1690 C CA . VAL B 1 53 ? -4.859 27.797 9.812 1 98.56 53 VAL B CA 1
ATOM 1691 C C . VAL B 1 53 ? -3.752 27.047 10.555 1 98.56 53 VAL B C 1
ATOM 1693 O O . VAL B 1 53 ? -2.943 26.344 9.93 1 98.56 53 VAL B O 1
ATOM 1696 N N . ALA B 1 54 ? -3.76 27.172 11.844 1 98.44 54 ALA B N 1
ATOM 1697 C CA . ALA B 1 54 ? -2.723 26.531 12.641 1 98.44 54 ALA B CA 1
ATOM 1698 C C . ALA B 1 54 ? -2.705 25.016 12.406 1 98.44 54 ALA B C 1
ATOM 1700 O O . ALA B 1 54 ? -1.648 24.391 12.469 1 98.44 54 ALA B O 1
ATOM 1701 N N . GLU B 1 55 ? -3.812 24.422 12.039 1 97.75 55 GLU B N 1
ATOM 1702 C CA . GLU B 1 55 ? -3.939 22.969 11.867 1 97.75 55 GLU B CA 1
ATOM 1703 C C . GLU B 1 55 ? -3.49 22.547 10.477 1 97.75 55 GLU B C 1
ATOM 1705 O O . GLU B 1 55 ? -3.432 21.344 10.18 1 97.75 55 GLU B O 1
ATOM 1710 N N . TRP B 1 56 ? -3.186 23.5 9.641 1 98.69 56 TRP B N 1
ATOM 1711 C CA . TRP B 1 56 ? -2.668 23.188 8.312 1 98.69 56 TRP B CA 1
ATOM 1712 C C . TRP B 1 56 ? -1.189 22.828 8.375 1 98.69 56 TRP B C 1
ATOM 1714 O O . TRP B 1 56 ? -0.651 22.234 7.441 1 98.69 56 TRP B O 1
ATOM 1724 N N . PHE B 1 57 ? -0.539 23.25 9.43 1 98.69 57 PHE B N 1
ATOM 1725 C CA . PHE B 1 57 ? 0.914 23.156 9.523 1 98.69 57 PHE B CA 1
ATOM 1726 C C . PHE B 1 57 ? 1.34 21.844 10.156 1 98.69 57 PHE B C 1
ATOM 1728 O O . PHE B 1 57 ? 0.712 21.375 11.109 1 98.69 57 PHE B O 1
ATOM 1735 N N . ASN B 1 58 ? 2.404 21.297 9.633 1 98 58 ASN B N 1
ATOM 1736 C CA . ASN B 1 58 ? 3.156 20.219 10.281 1 98 58 ASN B CA 1
ATOM 1737 C C . ASN B 1 58 ? 3.883 20.734 11.523 1 98 58 ASN B C 1
ATOM 1739 O O . ASN B 1 58 ? 4.871 21.453 11.422 1 98 58 ASN B O 1
ATOM 1743 N N . ARG B 1 59 ? 3.441 20.281 12.648 1 96.62 59 ARG B N 1
ATOM 1744 C CA . ARG B 1 59 ? 4.027 20.766 13.891 1 96.62 59 ARG B CA 1
ATOM 1745 C C . ARG B 1 59 ? 5.461 20.281 14.055 1 96.62 59 ARG B C 1
ATOM 1747 O O . ARG B 1 59 ? 6.254 20.875 14.773 1 96.62 59 ARG B O 1
ATOM 1754 N N . ALA B 1 60 ? 5.816 19.25 13.352 1 94.75 60 ALA B N 1
ATOM 1755 C CA . ALA B 1 60 ? 7.152 18.672 13.469 1 94.75 60 ALA B CA 1
ATOM 1756 C C . ALA B 1 60 ? 8.117 19.344 12.492 1 94.75 60 ALA B C 1
ATOM 1758 O O . ALA B 1 60 ? 9.312 19.031 12.484 1 94.75 60 ALA B O 1
ATOM 1759 N N . ALA B 1 61 ? 7.652 20.219 11.648 1 96.94 61 ALA B N 1
ATOM 1760 C CA . ALA B 1 61 ? 8.531 20.906 10.703 1 96.94 61 ALA B CA 1
ATOM 1761 C C . ALA B 1 61 ? 9.625 21.672 11.43 1 96.94 61 ALA B C 1
ATOM 1763 O O . ALA B 1 61 ? 9.352 22.359 12.422 1 96.94 61 ALA B O 1
ATOM 1764 N N . PRO B 1 62 ? 10.836 21.656 10.906 1 97.81 62 PRO B N 1
ATOM 1765 C CA . PRO B 1 62 ? 11.945 22.328 11.578 1 97.81 62 PRO B CA 1
ATOM 1766 C C . PRO B 1 62 ? 11.664 23.797 11.852 1 97.81 62 PRO B C 1
ATOM 1768 O O . PRO B 1 62 ? 11.953 24.297 12.938 1 97.81 62 PRO B O 1
ATOM 1771 N N . ARG B 1 63 ? 11.008 24.5 10.93 1 98.31 63 ARG B N 1
ATOM 1772 C CA . ARG B 1 63 ? 10.773 25.922 11.094 1 98.31 63 ARG B CA 1
ATOM 1773 C C . ARG B 1 63 ? 9.695 26.188 12.141 1 98.31 63 ARG B C 1
ATOM 1775 O O . ARG B 1 63 ? 9.641 27.25 12.742 1 98.31 63 ARG B O 1
ATOM 1782 N N . VAL B 1 64 ? 8.82 25.234 12.312 1 98.31 64 VAL B N 1
ATOM 1783 C CA . VAL B 1 64 ? 7.824 25.359 13.375 1 98.31 64 VAL B CA 1
ATOM 1784 C C . VAL B 1 64 ? 8.453 25.031 14.727 1 98.31 64 VAL B C 1
ATOM 1786 O O . VAL B 1 64 ? 8.273 25.766 15.695 1 98.31 64 VAL B O 1
ATOM 1789 N N . GLN B 1 65 ? 9.273 23.984 14.719 1 97.75 65 GLN B N 1
ATOM 1790 C CA . GLN B 1 65 ? 9.922 23.562 15.953 1 97.75 65 GLN B CA 1
ATOM 1791 C C . GLN B 1 65 ? 10.898 24.609 16.453 1 97.75 65 GLN B C 1
ATOM 1793 O O . GLN B 1 65 ? 11.047 24.797 17.672 1 97.75 65 GLN B O 1
ATOM 1798 N N . SER B 1 66 ? 11.508 25.391 15.641 1 98.12 66 SER B N 1
ATOM 1799 C CA . SER B 1 66 ? 12.492 26.406 16 1 98.12 66 SER B CA 1
ATOM 1800 C C . SER B 1 66 ? 11.812 27.703 16.438 1 98.12 66 SER B C 1
ATOM 1802 O O . SER B 1 66 ? 12.461 28.578 17.016 1 98.12 66 SER B O 1
ATOM 1804 N N . GLY B 1 67 ? 10.531 27.797 16.062 1 97.81 67 GLY B N 1
ATOM 1805 C CA . GLY B 1 67 ? 9.797 29.016 16.391 1 97.81 67 GLY B CA 1
ATOM 1806 C C . GLY B 1 67 ? 9.875 30.062 15.305 1 97.81 67 GLY B C 1
ATOM 1807 O O . GLY B 1 67 ? 9.266 31.125 15.43 1 97.81 67 GLY B O 1
ATOM 1808 N N . GLU B 1 68 ? 10.594 29.75 14.266 1 98.31 68 GLU B N 1
ATOM 1809 C CA . GLU B 1 68 ? 10.641 30.672 13.133 1 98.31 68 GLU B CA 1
ATOM 1810 C C . GLU B 1 68 ? 9.258 30.891 12.531 1 98.31 68 GLU B C 1
ATOM 1812 O O . GLU B 1 68 ? 8.922 31.984 12.109 1 98.31 68 GLU B O 1
ATOM 1817 N N . VAL B 1 69 ? 8.523 29.875 12.477 1 98.56 69 VAL B N 1
ATOM 1818 C CA . VAL B 1 69 ? 7.129 29.922 12.039 1 98.56 69 VAL B CA 1
ATOM 1819 C C . VAL B 1 69 ? 6.207 29.609 13.219 1 98.56 69 VAL B C 1
ATOM 1821 O O . VAL B 1 69 ? 6.355 28.578 13.867 1 98.56 69 VAL B O 1
ATOM 1824 N N . ILE B 1 70 ? 5.348 30.547 13.438 1 98.56 70 ILE B N 1
ATOM 1825 C CA . ILE B 1 70 ? 4.332 30.344 14.461 1 98.56 70 ILE B CA 1
ATOM 1826 C C . ILE B 1 70 ? 2.957 30.203 13.805 1 98.56 70 ILE B C 1
ATOM 1828 O O . ILE B 1 70 ? 2.312 31.203 13.492 1 98.56 70 ILE B O 1
ATOM 1832 N N . PRO B 1 71 ? 2.48 29 13.695 1 98.62 71 PRO B N 1
ATOM 1833 C CA . PRO B 1 71 ? 1.261 28.734 12.93 1 98.62 71 PRO B CA 1
ATOM 1834 C C . PRO B 1 71 ? 0.071 29.562 13.398 1 98.62 71 PRO B C 1
ATOM 1836 O O . PRO B 1 71 ? -0.724 30.031 12.586 1 98.62 71 PRO B O 1
ATOM 1839 N N . GLU B 1 72 ? -0.045 29.766 14.664 1 98.19 72 GLU B N 1
ATOM 1840 C CA . GLU B 1 72 ? -1.18 30.469 15.266 1 98.19 72 GLU B CA 1
ATOM 1841 C C . GLU B 1 72 ? -1.195 31.938 14.875 1 98.19 72 GLU B C 1
ATOM 1843 O O . GLU B 1 72 ? -2.201 32.625 15.062 1 98.19 72 GLU B O 1
ATOM 1848 N N . LYS B 1 73 ? -0.142 32.406 14.328 1 98.44 73 LYS B N 1
ATOM 1849 C CA . LYS B 1 73 ? -0.02 33.812 14.016 1 98.44 73 LYS B CA 1
ATOM 1850 C C . LYS B 1 73 ? -0.009 34.062 12.508 1 98.44 73 LYS B C 1
ATOM 1852 O O . LYS B 1 73 ? 0.298 35.156 12.047 1 98.44 73 LYS B O 1
ATOM 1857 N N . VAL B 1 74 ? -0.274 33.094 11.766 1 98.38 74 VAL B N 1
ATOM 1858 C CA . VAL B 1 74 ? -0.2 33.188 10.312 1 98.38 74 VAL B CA 1
ATOM 1859 C C . VAL B 1 74 ? -1.609 33.25 9.719 1 98.38 74 VAL B C 1
ATOM 1861 O O . VAL B 1 74 ? -2.488 32.5 10.148 1 98.38 74 VAL B O 1
ATOM 1864 N N . ASP B 1 75 ? -1.848 34.125 8.797 1 97.69 75 ASP B N 1
ATOM 1865 C CA . ASP B 1 75 ? -3.15 34.188 8.141 1 97.69 75 ASP B CA 1
ATOM 1866 C C . ASP B 1 75 ? -3.209 33.219 6.965 1 97.69 75 ASP B C 1
ATOM 1868 O O . ASP B 1 75 ? -2.178 32.688 6.523 1 97.69 75 ASP B O 1
ATOM 1872 N N . PRO B 1 76 ? -4.352 32.906 6.418 1 98 76 PRO B N 1
ATOM 1873 C CA . PRO B 1 76 ? -4.531 31.875 5.406 1 98 76 PRO B CA 1
ATOM 1874 C C . PRO B 1 76 ? -3.689 32.094 4.156 1 98 76 PRO B C 1
ATOM 1876 O O . PRO B 1 76 ? -3.035 31.188 3.664 1 98 76 PRO B O 1
ATOM 1879 N N . GLN B 1 77 ? -3.705 33.281 3.633 1 97.69 77 GLN B N 1
ATOM 1880 C CA . GLN B 1 77 ? -2.973 33.562 2.404 1 97.69 77 GLN B CA 1
ATOM 1881 C C . GLN B 1 77 ? -1.471 33.375 2.604 1 97.69 77 GLN B C 1
ATOM 1883 O O . GLN B 1 77 ? -0.8 32.75 1.771 1 97.69 77 GLN B O 1
ATOM 1888 N N . THR B 1 78 ? -0.992 33.906 3.672 1 98.5 78 THR B N 1
ATOM 1889 C CA . THR B 1 78 ? 0.424 33.75 3.992 1 98.5 78 THR B CA 1
ATOM 1890 C C . THR B 1 78 ? 0.796 32.281 4.195 1 98.5 78 THR B C 1
ATOM 1892 O O . THR B 1 78 ? 1.844 31.844 3.729 1 98.5 78 THR B O 1
ATOM 1895 N N . ALA B 1 79 ? -0.064 31.562 4.895 1 98.75 79 ALA B N 1
ATOM 1896 C CA . ALA B 1 79 ? 0.178 30.141 5.148 1 98.75 79 ALA B CA 1
ATOM 1897 C C . ALA B 1 79 ? 0.356 29.375 3.84 1 98.75 79 ALA B C 1
ATOM 1899 O O . ALA B 1 79 ? 1.319 28.625 3.684 1 98.75 79 ALA B O 1
ATOM 1900 N N . LEU B 1 80 ? -0.514 29.641 2.898 1 98.62 80 LEU B N 1
ATOM 1901 C CA . LEU B 1 80 ? -0.471 28.906 1.634 1 98.62 80 LEU B CA 1
ATOM 1902 C C . LEU B 1 80 ? 0.796 29.25 0.855 1 98.62 80 LEU B C 1
ATOM 1904 O O . LEU B 1 80 ? 1.432 28.375 0.279 1 98.62 80 LEU B O 1
ATOM 1908 N N . VAL B 1 81 ? 1.164 30.469 0.879 1 98.31 81 VAL B N 1
ATOM 1909 C CA . VAL B 1 81 ? 2.383 30.891 0.198 1 98.31 81 VAL B CA 1
ATOM 1910 C C . VAL B 1 81 ? 3.594 30.219 0.843 1 98.31 81 VAL B C 1
ATOM 1912 O O . VAL B 1 81 ? 4.469 29.703 0.146 1 98.31 81 VAL B O 1
ATOM 1915 N N . MET B 1 82 ? 3.635 30.234 2.152 1 98.62 82 MET B N 1
ATOM 1916 C CA . MET B 1 82 ? 4.73 29.609 2.879 1 98.62 82 MET B CA 1
ATOM 1917 C C . MET B 1 82 ? 4.82 28.125 2.541 1 98.62 82 MET B C 1
ATOM 1919 O O . MET B 1 82 ? 5.91 27.594 2.295 1 98.62 82 MET B O 1
ATOM 1923 N N . MET B 1 83 ? 3.742 27.484 2.477 1 98.81 83 MET B N 1
ATOM 1924 C CA . MET B 1 83 ? 3.691 26.047 2.246 1 98.81 83 MET B CA 1
ATOM 1925 C C . MET B 1 83 ? 4.094 25.719 0.812 1 98.81 83 MET B C 1
ATOM 1927 O O . MET B 1 83 ? 4.727 24.688 0.564 1 98.81 83 MET B O 1
ATOM 1931 N N . LEU B 1 84 ? 3.709 26.531 -0.143 1 98.56 84 LEU B N 1
ATOM 1932 C CA . LEU B 1 84 ? 4.125 26.312 -1.523 1 98.56 84 LEU B CA 1
ATOM 1933 C C . LEU B 1 84 ? 5.637 26.469 -1.668 1 98.56 84 LEU B C 1
ATOM 1935 O O . LEU B 1 84 ? 6.262 25.75 -2.447 1 98.56 84 LEU B O 1
ATOM 1939 N N . ARG B 1 85 ? 6.184 27.344 -0.888 1 98.12 85 ARG B N 1
ATOM 1940 C CA . ARG B 1 85 ? 7.617 27.594 -0.938 1 98.12 85 ARG B CA 1
ATOM 1941 C C . ARG B 1 85 ? 8.391 26.531 -0.162 1 98.12 85 ARG B C 1
ATOM 1943 O O . ARG B 1 85 ? 9.508 26.172 -0.54 1 98.12 85 ARG B O 1
ATOM 1950 N N . ASP B 1 86 ? 7.852 26.141 0.905 1 98.5 86 ASP B N 1
ATOM 1951 C CA . ASP B 1 86 ? 8.445 25.141 1.778 1 98.5 86 ASP B CA 1
ATOM 1952 C C . ASP B 1 86 ? 7.422 24.078 2.164 1 98.5 86 ASP B C 1
ATOM 1954 O O . ASP B 1 86 ? 6.875 24.094 3.268 1 98.5 86 ASP B O 1
ATOM 1958 N N . PRO B 1 87 ? 7.25 23.047 1.348 1 98.69 87 PRO B N 1
ATOM 1959 C CA . PRO B 1 87 ? 6.18 22.062 1.554 1 98.69 87 PRO B CA 1
ATOM 1960 C C . PRO B 1 87 ? 6.367 21.25 2.828 1 98.69 87 PRO B C 1
ATOM 1962 O O . PRO B 1 87 ? 5.453 20.531 3.25 1 98.69 87 PRO B O 1
ATOM 1965 N N . LEU B 1 88 ? 7.535 21.344 3.436 1 98.31 88 LEU B N 1
ATOM 1966 C CA . LEU B 1 88 ? 7.746 20.672 4.715 1 98.31 88 LEU B CA 1
ATOM 1967 C C . LEU B 1 88 ? 6.797 21.219 5.777 1 98.31 88 LEU B C 1
ATOM 1969 O O . LEU B 1 88 ? 6.57 20.578 6.805 1 98.31 88 LEU B O 1
ATOM 1973 N N . LEU B 1 89 ? 6.27 22.312 5.523 1 98.75 89 LEU B N 1
ATOM 1974 C CA . LEU B 1 89 ? 5.383 22.969 6.477 1 98.75 89 LEU B CA 1
ATOM 1975 C C . LEU B 1 89 ? 3.98 22.375 6.414 1 98.75 89 LEU B C 1
ATOM 1977 O O . LEU B 1 89 ? 3.16 22.609 7.305 1 98.75 89 LEU B O 1
ATOM 1981 N N . ILE B 1 90 ? 3.668 21.641 5.414 1 98.75 90 ILE B N 1
ATOM 1982 C CA . ILE B 1 90 ? 2.33 21.094 5.219 1 98.75 90 ILE B CA 1
ATOM 1983 C C . ILE B 1 90 ? 2.104 19.938 6.176 1 98.75 90 ILE B C 1
ATOM 1985 O O . ILE B 1 90 ? 2.904 19 6.227 1 98.75 90 ILE B O 1
ATOM 1989 N N . ARG B 1 91 ? 1.003 20.016 6.922 1 98.31 91 ARG B N 1
ATOM 1990 C CA . ARG B 1 91 ? 0.603 18.875 7.719 1 98.31 91 ARG B CA 1
ATOM 1991 C C . ARG B 1 91 ? 0.402 17.641 6.84 1 98.31 91 ARG B C 1
ATOM 1993 O O . ARG B 1 91 ? -0.167 17.734 5.75 1 98.31 91 ARG B O 1
ATOM 2000 N N . ARG B 1 92 ? 0.891 16.547 7.352 1 97.25 92 ARG B N 1
ATOM 2001 C CA . ARG B 1 92 ? 0.797 15.336 6.547 1 97.25 92 ARG B CA 1
ATOM 2002 C C . ARG B 1 92 ? 0.262 14.172 7.371 1 97.25 92 ARG B C 1
ATOM 2004 O O . ARG B 1 92 ? 0.411 14.156 8.594 1 97.25 92 ARG B O 1
ATOM 2011 N N . PRO B 1 93 ? -0.242 13.172 6.684 1 98.31 93 PRO B N 1
ATOM 2012 C CA . PRO B 1 93 ? -0.496 13.102 5.242 1 98.31 93 PRO B CA 1
ATOM 2013 C C . PRO B 1 93 ? -1.688 13.953 4.816 1 98.31 93 PRO B C 1
ATOM 2015 O O . PRO B 1 93 ? -2.471 14.398 5.66 1 98.31 93 PRO B O 1
ATOM 2018 N N . LEU B 1 94 ? -1.669 14.359 3.559 1 98.81 94 LEU B N 1
ATOM 2019 C CA . LEU B 1 94 ? -2.922 14.742 2.914 1 98.81 94 LEU B CA 1
ATOM 2020 C C . LEU B 1 94 ? -3.57 13.539 2.238 1 98.81 94 LEU B C 1
ATOM 2022 O O . LEU B 1 94 ? -2.895 12.766 1.555 1 98.81 94 LEU B O 1
ATOM 2026 N N . ILE B 1 95 ? -4.898 13.344 2.459 1 98.5 95 ILE B N 1
ATOM 2027 C CA . ILE B 1 95 ? -5.594 12.148 2 1 98.5 95 ILE B CA 1
ATOM 2028 C C . ILE B 1 95 ? -6.816 12.547 1.176 1 98.5 95 ILE B C 1
ATOM 2030 O O . ILE B 1 95 ? -7.543 13.477 1.541 1 98.5 95 ILE B O 1
ATOM 2034 N N . GLU B 1 96 ? -7.027 11.875 0.109 1 98.62 96 GLU B N 1
ATOM 2035 C CA . GLU B 1 96 ? -8.188 12.102 -0.749 1 98.62 96 GLU B CA 1
ATOM 2036 C C . GLU B 1 96 ? -8.844 10.789 -1.154 1 98.62 96 GLU B C 1
ATOM 2038 O O . GLU B 1 96 ? -8.172 9.867 -1.619 1 98.62 96 GLU B O 1
ATOM 2043 N N . VAL B 1 97 ? -10.125 10.633 -0.964 1 98.19 97 VAL B N 1
ATOM 2044 C CA . VAL B 1 97 ? -10.977 9.547 -1.444 1 98.19 97 VAL B CA 1
ATOM 2045 C C . VAL B 1 97 ? -12.203 10.117 -2.145 1 98.19 97 VAL B C 1
ATOM 2047 O O . VAL B 1 97 ? -13.086 10.68 -1.495 1 98.19 97 VAL B O 1
ATOM 2050 N N . GLY B 1 98 ? -12.242 9.883 -3.434 1 96.44 98 GLY B N 1
ATOM 2051 C CA . GLY B 1 98 ? -13.273 10.586 -4.168 1 96.44 98 GLY B CA 1
ATOM 2052 C C . GLY B 1 98 ? -13.18 12.094 -4.027 1 96.44 98 GLY B C 1
ATOM 2053 O O . GLY B 1 98 ? -12.133 12.688 -4.277 1 96.44 98 GLY B O 1
ATOM 2054 N N . ASP B 1 99 ? -14.219 12.688 -3.58 1 96 99 ASP B N 1
ATOM 2055 C CA . ASP B 1 99 ? -14.242 14.141 -3.467 1 96 99 ASP B CA 1
ATOM 2056 C C . ASP B 1 99 ? -13.945 14.586 -2.037 1 96 99 ASP B C 1
ATOM 2058 O O . ASP B 1 99 ? -13.766 15.773 -1.776 1 96 99 ASP B O 1
ATOM 2062 N N . ARG B 1 100 ? -13.844 13.648 -1.167 1 97.19 100 ARG B N 1
ATOM 2063 C CA . ARG B 1 100 ? -13.586 14 0.224 1 97.19 100 ARG B CA 1
ATOM 2064 C C . ARG B 1 100 ? -12.086 14.023 0.515 1 97.19 100 ARG B C 1
ATOM 2066 O O . ARG B 1 100 ? -11.344 13.172 0.019 1 97.19 100 ARG B O 1
ATOM 2073 N N . ARG B 1 101 ? -11.703 14.992 1.303 1 97.88 101 ARG B N 1
ATOM 2074 C CA . ARG B 1 101 ? -10.297 15.195 1.634 1 97.88 101 ARG B CA 1
ATOM 2075 C C . ARG B 1 101 ? -10.102 15.328 3.141 1 97.88 101 ARG B C 1
ATOM 2077 O O . AR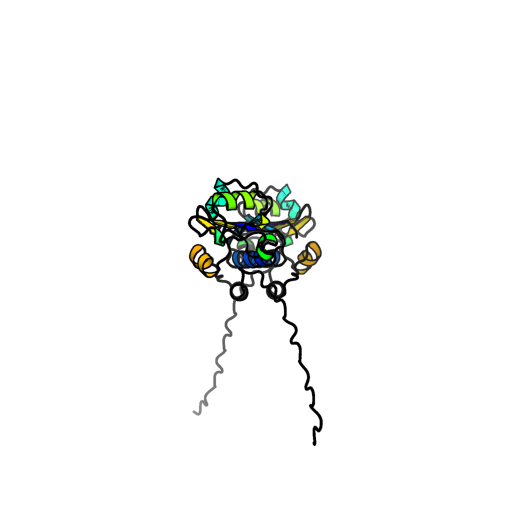G B 1 101 ? -11.008 15.766 3.852 1 97.88 101 ARG B O 1
ATOM 2084 N N . GLU B 1 102 ? -8.969 14.859 3.568 1 96.25 102 GLU B N 1
ATOM 2085 C CA . GLU B 1 102 ? -8.586 14.961 4.973 1 96.25 102 GLU B CA 1
ATOM 2086 C C . GLU B 1 102 ? -7.117 15.359 5.113 1 96.25 102 GLU B C 1
ATOM 2088 O O . GLU B 1 102 ? -6.309 15.078 4.227 1 96.25 102 GLU B O 1
ATOM 2093 N N . VAL B 1 103 ? -6.883 16.031 6.137 1 97.44 103 VAL B N 1
ATOM 2094 C CA . VAL B 1 103 ? -5.523 16.422 6.496 1 97.44 103 VAL B CA 1
ATOM 2095 C C . VAL B 1 103 ? -5.125 15.742 7.809 1 97.44 103 VAL B C 1
ATOM 2097 O O . VAL B 1 103 ? -5.898 15.734 8.773 1 97.44 103 VAL B O 1
ATOM 2100 N N . GLY B 1 104 ? -3.873 15.203 7.793 1 96.06 104 GLY B N 1
ATOM 2101 C CA . GLY B 1 104 ? -3.475 14.398 8.938 1 96.06 104 GLY B CA 1
ATOM 2102 C C . GLY B 1 104 ? -4.105 13.016 8.945 1 96.06 104 GLY B C 1
ATOM 2103 O O . GLY B 1 104 ? -4.715 12.602 7.957 1 96.06 104 GLY B O 1
ATOM 2104 N N . PHE B 1 105 ? -3.9 12.281 10.047 1 95.75 105 PHE B N 1
ATOM 2105 C CA . PHE B 1 105 ? -4.41 10.914 10.164 1 95.75 105 PHE B CA 1
ATOM 2106 C C . PHE B 1 105 ? -5.031 10.68 11.531 1 95.75 105 PHE B C 1
ATOM 2108 O O . PHE B 1 105 ? -4.375 10.172 12.438 1 95.75 105 PHE B O 1
ATOM 2115 N N . ASP B 1 106 ? -6.16 11.117 11.648 1 91.81 106 ASP B N 1
ATOM 2116 C CA . ASP B 1 106 ? -6.973 10.773 12.805 1 91.81 106 ASP B CA 1
ATOM 2117 C C . ASP B 1 106 ? -7.664 9.43 12.609 1 91.81 106 ASP B C 1
ATOM 2119 O O . ASP B 1 106 ? -8.633 9.32 11.852 1 91.81 106 ASP B O 1
ATOM 2123 N N . ALA B 1 107 ? -7.191 8.445 13.312 1 90.88 107 ALA B N 1
ATOM 2124 C CA . ALA B 1 107 ? -7.617 7.07 13.07 1 90.88 107 ALA B CA 1
ATOM 2125 C C . ALA B 1 107 ? -9.125 6.922 13.25 1 90.88 107 ALA B C 1
ATOM 2127 O O . ALA B 1 107 ? -9.773 6.191 12.5 1 90.88 107 ALA B O 1
ATOM 2128 N N . GLU B 1 108 ? -9.672 7.527 14.289 1 90.56 108 GLU B N 1
ATOM 2129 C CA . GLU B 1 108 ? -11.109 7.438 14.531 1 90.56 108 GLU B CA 1
ATOM 2130 C C . GLU B 1 108 ? -11.898 8.055 13.375 1 90.56 108 GLU B C 1
ATOM 2132 O O . GLU B 1 108 ? -12.891 7.48 12.922 1 90.56 108 GLU B O 1
ATOM 2137 N N . LYS B 1 109 ? -11.484 9.188 12.945 1 93.12 109 LYS B N 1
ATOM 2138 C CA . LYS B 1 109 ? -12.164 9.859 11.836 1 93.12 109 LYS B CA 1
ATOM 2139 C C . LYS B 1 109 ? -12.047 9.047 10.547 1 93.12 109 LYS B C 1
ATOM 2141 O O . LYS B 1 109 ? -13.023 8.898 9.812 1 93.12 109 LYS B O 1
ATOM 2146 N N . ILE B 1 110 ? -10.883 8.531 10.273 1 95.44 110 ILE B N 1
ATOM 2147 C CA . ILE B 1 110 ? -10.648 7.754 9.062 1 95.44 110 ILE B CA 1
ATOM 2148 C C . ILE B 1 110 ? -11.461 6.461 9.117 1 95.44 110 ILE B C 1
ATOM 2150 O O . ILE B 1 110 ? -12.055 6.047 8.117 1 95.44 110 ILE B O 1
ATOM 2154 N N . ASP B 1 111 ? -11.516 5.859 10.234 1 94 111 ASP B N 1
ATOM 2155 C CA . ASP B 1 111 ? -12.297 4.641 10.406 1 94 111 ASP B CA 1
ATOM 2156 C C . ASP B 1 111 ? -13.773 4.895 10.117 1 94 111 ASP B C 1
ATOM 2158 O O . ASP B 1 111 ? -14.422 4.105 9.422 1 94 111 ASP B O 1
ATOM 2162 N N . ALA B 1 112 ? -14.289 6.023 10.664 1 95.56 112 ALA B N 1
ATOM 2163 C CA . ALA B 1 112 ? -15.688 6.387 10.438 1 95.56 112 ALA B CA 1
ATOM 2164 C C . ALA B 1 112 ? -15.938 6.688 8.961 1 95.56 112 ALA B C 1
ATOM 2166 O O . ALA B 1 112 ? -17.047 6.477 8.461 1 95.56 112 ALA B O 1
ATOM 2167 N N . TRP B 1 113 ? -14.922 7.137 8.297 1 96.38 113 TRP B N 1
ATOM 2168 C CA . TRP B 1 113 ? -15.016 7.586 6.914 1 96.38 113 TRP B CA 1
ATOM 2169 C C . TRP B 1 113 ? -14.938 6.402 5.953 1 96.38 113 TRP B C 1
ATOM 2171 O O . TRP B 1 113 ? -15.859 6.176 5.168 1 96.38 113 TRP B O 1
ATOM 2181 N N . ILE B 1 114 ? -13.961 5.492 6.02 1 96.5 114 ILE B N 1
ATOM 2182 C CA . ILE B 1 114 ? -13.773 4.461 5.008 1 96.5 114 ILE B CA 1
ATOM 2183 C C . ILE B 1 114 ? -13.57 3.105 5.684 1 96.5 114 ILE B C 1
ATOM 2185 O O . ILE B 1 114 ? -13.531 2.07 5.016 1 96.5 114 ILE B O 1
ATOM 2189 N N . GLY B 1 115 ? -13.539 3.121 6.977 1 94.94 115 GLY B N 1
ATOM 2190 C CA . GLY B 1 115 ? -13.32 1.872 7.691 1 94.94 115 GLY B CA 1
ATOM 2191 C C . GLY B 1 115 ? -11.859 1.471 7.762 1 94.94 115 GLY B C 1
ATOM 2192 O O . GLY B 1 115 ? -11.125 1.604 6.781 1 94.94 115 GLY B O 1
ATOM 2193 N N . LEU B 1 116 ? -11.406 0.953 8.992 1 92.88 116 LEU B N 1
ATOM 2194 C CA . LEU B 1 116 ? -10.023 0.523 9.172 1 92.88 116 LEU B CA 1
ATOM 2195 C C . LEU B 1 116 ? -9.961 -0.892 9.734 1 92.88 116 LEU B C 1
ATOM 2197 O O . LEU B 1 116 ? -8.875 -1.402 10.031 1 92.88 116 LEU B O 1
ATOM 2201 N N . LYS B 1 117 ? -11.023 -1.519 9.812 1 86.06 117 LYS B N 1
ATOM 2202 C CA . LYS B 1 117 ? -11.078 -2.865 10.367 1 86.06 117 LYS B CA 1
ATOM 2203 C C . LYS B 1 117 ? -10.938 -3.922 9.281 1 86.06 117 LYS B C 1
ATOM 2205 O O . LYS B 1 117 ? -11.391 -3.721 8.148 1 86.06 117 LYS B O 1
ATOM 2210 N N . SER B 1 118 ? -10.281 -4.988 9.617 1 87.44 118 SER B N 1
ATOM 2211 C CA . SER B 1 118 ? -10.156 -6.129 8.719 1 87.44 118 SER B CA 1
ATOM 2212 C C . SER B 1 118 ? -10.938 -7.332 9.234 1 87.44 118 SER B C 1
ATOM 2214 O O . SER B 1 118 ? -11.078 -7.512 10.445 1 87.44 118 SER B O 1
ATOM 2216 N N . LYS B 1 119 ? -11.43 -8.156 8.32 1 80.19 119 LYS B N 1
ATOM 2217 C CA . LYS B 1 119 ? -12.141 -9.367 8.711 1 80.19 119 LYS B CA 1
ATOM 2218 C C . LYS B 1 119 ? -11.172 -10.5 9.023 1 80.19 119 LYS B C 1
ATOM 2220 O O . LYS B 1 119 ? -11.539 -11.484 9.672 1 80.19 119 LYS B O 1
ATOM 2225 N N . ASP B 1 120 ? -10 -10.391 8.539 1 87.81 120 ASP B N 1
ATOM 2226 C CA . ASP B 1 120 ? -8.977 -11.383 8.836 1 87.81 120 ASP B CA 1
ATOM 2227 C C . ASP B 1 120 ? -8.352 -11.141 10.203 1 87.81 120 ASP B C 1
ATOM 2229 O O . ASP B 1 120 ? -7.93 -10.016 10.516 1 87.81 120 ASP B O 1
ATOM 2233 N N . GLU B 1 121 ? -8.25 -12.188 10.969 1 84.56 121 GLU B N 1
ATOM 2234 C CA . GLU B 1 121 ? -7.816 -12.07 12.359 1 84.56 121 GLU B CA 1
ATOM 2235 C C . GLU B 1 121 ? -6.402 -11.508 12.445 1 84.56 121 GLU B C 1
ATOM 2237 O O . GLU B 1 121 ? -6.125 -10.625 13.258 1 84.56 121 GLU B O 1
ATOM 2242 N N . THR B 1 122 ? -5.516 -12 11.695 1 84.12 122 THR B N 1
ATOM 2243 C CA . THR B 1 122 ? -4.133 -11.539 11.719 1 84.12 122 THR B CA 1
ATOM 2244 C C . THR B 1 122 ? -4.039 -10.078 11.312 1 84.12 122 THR B C 1
ATOM 2246 O O . THR B 1 122 ? -3.354 -9.289 11.969 1 84.12 122 THR B O 1
ATOM 2249 N N . LEU B 1 123 ? -4.684 -9.703 10.32 1 86.44 123 LEU B N 1
ATOM 2250 C CA . LEU B 1 123 ? -4.695 -8.32 9.852 1 86.44 123 LEU B CA 1
ATOM 2251 C C . LEU B 1 123 ? -5.355 -7.406 10.875 1 86.44 123 LEU B C 1
ATOM 2253 O O . LEU B 1 123 ? -4.945 -6.254 11.039 1 86.44 123 LEU B O 1
ATOM 2257 N N . GLN B 1 124 ? -6.34 -7.934 11.5 1 85.94 124 GLN B N 1
ATOM 2258 C CA . GLN B 1 124 ? -7 -7.145 12.531 1 85.94 124 GLN B CA 1
ATOM 2259 C C . GLN B 1 124 ? -6.055 -6.855 13.695 1 85.94 124 GLN B C 1
ATOM 2261 O O . GLN B 1 124 ? -6.07 -5.762 14.258 1 85.94 124 GLN B O 1
ATOM 2266 N N . GLU B 1 125 ? -5.336 -7.824 14.047 1 85.5 125 GLU B N 1
ATOM 2267 C CA . GLU B 1 125 ? -4.348 -7.621 15.102 1 85.5 125 GLU B CA 1
ATOM 2268 C C . GLU B 1 125 ? -3.334 -6.551 14.711 1 85.5 125 GLU B C 1
ATOM 2270 O O . GLU B 1 125 ? -2.939 -5.727 15.539 1 85.5 125 GLU B O 1
ATOM 2275 N N . ILE B 1 126 ? -2.932 -6.586 13.586 1 81.94 126 ILE B N 1
ATOM 2276 C CA . ILE B 1 126 ? -2.006 -5.59 13.055 1 81.94 126 ILE B CA 1
ATOM 2277 C C . ILE B 1 126 ? -2.645 -4.203 13.125 1 81.94 126 ILE B C 1
ATOM 2279 O O . ILE B 1 126 ? -2.027 -3.252 13.602 1 81.94 126 ILE B O 1
ATOM 2283 N N . THR B 1 127 ? -3.84 -4.18 12.656 1 82.69 127 THR B N 1
ATOM 2284 C CA . THR B 1 127 ? -4.586 -2.926 12.672 1 82.69 127 THR B CA 1
ATOM 2285 C C . THR B 1 127 ? -4.691 -2.375 14.094 1 82.69 127 THR B C 1
ATOM 2287 O O . THR B 1 127 ? -4.422 -1.196 14.328 1 82.69 127 THR B O 1
ATOM 2290 N N . GLU B 1 128 ? -5.016 -3.211 14.984 1 83.19 128 GLU B N 1
ATOM 2291 C CA . GLU B 1 128 ? -5.188 -2.785 16.375 1 83.19 128 GLU B CA 1
ATOM 2292 C C . GLU B 1 128 ? -3.865 -2.314 16.969 1 83.19 128 GLU B C 1
ATOM 2294 O O . GLU B 1 128 ? -3.832 -1.348 17.734 1 83.19 128 GLU B O 1
ATOM 2299 N N . LYS B 1 129 ? -2.869 -2.977 16.672 1 82.44 129 LYS B N 1
ATOM 2300 C CA . LYS B 1 129 ? -1.547 -2.604 17.172 1 82.44 129 LYS B CA 1
ATOM 2301 C C . LYS B 1 129 ? -1.114 -1.249 16.625 1 82.44 129 LYS B C 1
ATOM 2303 O O . LYS B 1 129 ? -0.521 -0.441 17.344 1 82.44 129 LYS B O 1
ATOM 2308 N N . LEU B 1 130 ? -1.428 -0.977 15.492 1 81.81 130 LEU B N 1
ATOM 2309 C CA . LEU B 1 130 ? -1.048 0.276 14.852 1 81.81 130 LEU B CA 1
ATOM 2310 C C . LEU B 1 130 ? -1.954 1.416 15.305 1 81.81 130 LEU B C 1
ATOM 2312 O O . LEU B 1 130 ? -1.484 2.531 15.539 1 81.81 130 LEU B O 1
ATOM 2316 N N . LYS B 1 131 ? -3.135 1.136 15.383 1 76.31 131 LYS B N 1
ATOM 2317 C CA . LYS B 1 131 ? -4.086 2.156 15.805 1 76.31 131 LYS B CA 1
ATOM 2318 C C . LYS B 1 131 ? -3.762 2.664 17.203 1 76.31 131 LYS B C 1
ATOM 2320 O O . LYS B 1 131 ? -4.047 3.816 17.547 1 76.31 131 LYS B O 1
ATOM 2325 N N . SER B 1 132 ? -3.227 1.823 18.016 1 74.75 132 SER B N 1
ATOM 2326 C CA . SER B 1 132 ? -2.939 2.166 19.406 1 74.75 132 SER B CA 1
ATOM 2327 C C . SER B 1 132 ? -1.747 3.111 19.516 1 74.75 132 SER B C 1
ATOM 2329 O O . SER B 1 132 ? -1.512 3.713 20.562 1 74.75 132 SER B O 1
ATOM 2331 N N . GLN B 1 133 ? -1.056 3.285 18.453 1 72.5 133 GLN B N 1
ATOM 2332 C CA . GLN B 1 133 ? 0.079 4.203 18.438 1 72.5 133 GLN B CA 1
ATOM 2333 C C . GLN B 1 133 ? -0.345 5.594 17.984 1 72.5 133 GLN B C 1
ATOM 2335 O O . GLN B 1 133 ? -1.392 5.754 17.344 1 72.5 133 GLN B O 1
ATOM 2340 N N . ASP B 1 134 ? 0.363 6.676 18.547 1 65.5 134 ASP B N 1
ATOM 2341 C CA . ASP B 1 134 ? 0.125 8.031 18.047 1 65.5 134 ASP B CA 1
ATOM 2342 C C . ASP B 1 134 ? 0.58 8.172 16.609 1 65.5 134 ASP B C 1
ATOM 2344 O O . ASP B 1 134 ? 1.771 8.352 16.344 1 65.5 134 ASP B O 1
ATOM 2348 N N . LEU B 1 135 ? -0.273 8.133 15.625 1 66.88 135 LEU B N 1
ATOM 2349 C CA . LEU B 1 135 ? 0.052 8.164 14.203 1 66.88 135 LEU B CA 1
ATOM 2350 C C . LEU B 1 135 ? 0.09 9.594 13.68 1 66.88 135 LEU B C 1
ATOM 2352 O O . LEU B 1 135 ? 0.218 9.812 12.477 1 66.88 135 LEU B O 1
ATOM 2356 N N . GLN B 1 136 ? -0.138 10.516 14.617 1 59.75 136 GLN B N 1
ATOM 2357 C CA . GLN B 1 136 ? -0.185 11.914 14.195 1 59.75 136 GLN B CA 1
ATOM 2358 C C . GLN B 1 136 ? 1.104 12.641 14.57 1 59.75 136 GLN B C 1
ATOM 2360 O O . GLN B 1 136 ? 1.45 13.656 13.961 1 59.75 136 GLN B O 1
ATOM 2365 N N . SER B 1 137 ? 1.646 12.242 15.711 1 55.72 137 SER B N 1
ATOM 2366 C CA . SER B 1 137 ? 2.799 12.984 16.219 1 55.72 137 SER B CA 1
ATOM 2367 C C . SER B 1 137 ? 4.07 12.148 16.141 1 55.72 137 SER B C 1
ATOM 2369 O O . SER B 1 137 ? 4.02 10.914 16.203 1 55.72 137 SER B O 1
ATOM 2371 N N . CYS B 1 138 ? 5.047 12.469 15.344 1 50.62 138 CYS B N 1
ATOM 2372 C CA . CYS B 1 138 ? 6.328 11.781 15.445 1 50.62 138 CYS B CA 1
ATOM 2373 C C . CYS B 1 138 ? 6.848 11.797 16.875 1 50.62 138 CYS B C 1
ATOM 2375 O O . CYS B 1 138 ? 7.082 12.867 17.438 1 50.62 138 CYS B O 1
ATOM 2377 N N . SER B 1 139 ? 6.375 11.047 17.734 1 40.12 139 SER B N 1
ATOM 2378 C CA . SER B 1 139 ? 6.836 11.094 19.125 1 40.12 139 SER B CA 1
ATOM 2379 C C . SER B 1 139 ? 8.336 10.859 19.219 1 40.12 139 SER B C 1
ATOM 2381 O O . SER B 1 139 ? 8.828 9.781 18.875 1 40.12 139 SER B O 1
ATOM 2383 N N . HIS B 1 140 ? 9.141 11.859 18.938 1 36.91 140 HIS B N 1
ATOM 2384 C CA . HIS B 1 140 ? 10.508 11.703 19.422 1 36.91 140 HIS B CA 1
ATOM 2385 C C . HIS B 1 140 ? 10.531 11.422 20.922 1 36.91 140 HIS B C 1
ATOM 2387 O O . HIS B 1 140 ? 10.125 12.266 21.719 1 36.91 140 HIS B O 1
ATOM 2393 N N . LYS B 1 141 ? 10.297 10.32 21.438 1 38.41 141 LYS B N 1
ATOM 2394 C CA . LYS B 1 141 ? 10.648 10.07 22.828 1 38.41 141 LYS B CA 1
ATOM 2395 C C . LYS B 1 141 ? 12.047 10.594 23.141 1 38.41 141 LYS B C 1
ATOM 2397 O O . LYS B 1 141 ? 13.047 10.023 22.688 1 38.41 141 LYS B O 1
ATOM 2402 N N . HIS B 1 142 ? 12.281 12.008 23.219 1 32.66 142 HIS B N 1
ATOM 2403 C CA . HIS B 1 142 ? 13.445 12.406 24 1 32.66 142 HIS B CA 1
ATOM 2404 C C . HIS B 1 142 ? 13.43 11.773 25.391 1 32.66 142 HIS B C 1
ATOM 2406 O O . HIS B 1 142 ? 12.516 12.031 26.188 1 32.66 142 HIS B O 1
ATOM 2412 N N . GLY B 1 143 ? 13.773 10.57 25.547 1 30.77 143 GLY B N 1
ATOM 2413 C CA . GLY B 1 143 ? 14.078 10.023 26.859 1 30.77 143 GLY B CA 1
ATOM 2414 C C . GLY B 1 143 ? 14.844 10.992 27.734 1 30.77 143 GLY B C 1
ATOM 2415 O O . GLY B 1 143 ? 15.969 11.383 27.406 1 30.77 143 GLY B O 1
ATOM 2416 N N . GLN B 1 144 ? 14.203 11.961 28.453 1 29.8 144 GLN B N 1
ATOM 2417 C CA . GLN B 1 144 ? 14.734 12.664 29.625 1 29.8 144 GLN B CA 1
ATOM 2418 C C . GLN B 1 144 ? 15.484 11.719 30.547 1 29.8 144 GLN B C 1
ATOM 2420 O O . GLN B 1 144 ? 14.93 10.719 31 1 29.8 144 GLN B O 1
ATOM 2425 N N . GLY B 1 145 ? 16.844 11.555 30.422 1 30.03 145 GLY B N 1
ATOM 2426 C CA . GLY B 1 145 ? 17.812 10.93 31.312 1 30.03 145 GLY B CA 1
ATOM 2427 C C . GLY B 1 145 ? 17.578 11.234 32.781 1 30.03 145 GLY B C 1
ATOM 2428 O O . GLY B 1 145 ? 17.359 12.391 33.156 1 30.03 145 GLY B O 1
ATOM 2429 N N . HIS B 1 146 ? 16.906 10.406 33.531 1 34.75 146 HIS B N 1
ATOM 2430 C CA . HIS B 1 146 ? 16.781 10.398 34.969 1 34.75 146 HIS B CA 1
ATOM 2431 C C . HIS B 1 146 ? 18.109 10.75 35.625 1 34.75 146 HIS B C 1
ATOM 2433 O O . HIS B 1 146 ? 19.109 10.047 35.438 1 34.75 146 HIS B O 1
ATOM 2439 N N . GLY B 1 147 ? 18.5 12.07 35.688 1 27.78 147 GLY B N 1
ATOM 2440 C CA . GLY B 1 147 ? 19.562 12.492 36.562 1 27.78 147 GLY B CA 1
ATOM 2441 C C . GLY B 1 147 ? 19.422 11.938 37.969 1 27.78 147 GLY B C 1
ATOM 2442 O O . GLY B 1 147 ? 18.453 12.258 38.688 1 27.78 147 GLY B O 1
ATOM 2443 N N . ASN B 1 148 ? 19.719 10.625 38.188 1 30.44 148 ASN B N 1
ATOM 2444 C CA . ASN B 1 148 ? 19.938 10 39.5 1 30.44 148 ASN B CA 1
ATOM 2445 C C . ASN B 1 148 ? 20.812 10.867 40.375 1 30.44 148 ASN B C 1
ATOM 2447 O O . ASN B 1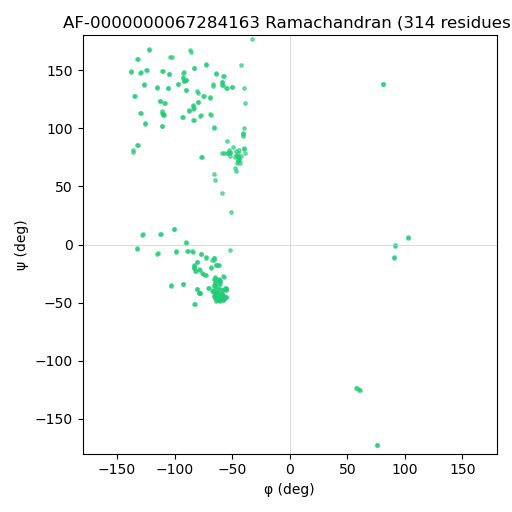 148 ? 22 11.086 40.062 1 30.44 148 ASN B O 1
ATOM 2451 N N . GLY B 1 149 ? 20.266 11.992 40.875 1 27.33 149 GLY B N 1
ATOM 2452 C CA . GLY B 1 149 ? 20.828 12.781 41.969 1 27.33 149 GLY B CA 1
ATOM 2453 C C . GLY B 1 149 ? 21.438 11.93 43.062 1 27.33 149 GLY B C 1
ATOM 2454 O O . GLY B 1 149 ? 20.953 10.836 43.344 1 27.33 149 GLY B O 1
ATOM 2455 N N . GLN B 1 150 ? 22.766 12.117 43.375 1 27.11 150 GLN B N 1
ATOM 2456 C CA . GLN B 1 150 ? 23.781 11.68 44.344 1 27.11 150 GLN B CA 1
ATOM 2457 C C . GLN B 1 150 ? 23.266 11.797 45.75 1 27.11 150 GLN B C 1
ATOM 2459 O O . GLN B 1 150 ? 22.828 12.867 46.188 1 27.11 150 GLN B O 1
ATOM 2464 N N . ASP B 1 151 ? 22.531 10.781 46.219 1 30.19 151 ASP B N 1
ATOM 2465 C CA . ASP B 1 151 ? 22.391 10.664 47.656 1 30.19 151 ASP B CA 1
ATOM 2466 C C . ASP B 1 151 ? 23.734 10.859 48.375 1 30.19 151 ASP B C 1
ATOM 2468 O O . ASP B 1 151 ? 24.688 10.109 48.125 1 30.19 151 ASP B O 1
ATOM 2472 N N . HIS B 1 152 ? 24.156 12.117 48.531 1 25.7 152 HIS B N 1
ATOM 2473 C CA . HIS B 1 152 ? 25.234 12.484 49.438 1 25.7 152 HIS B CA 1
ATOM 2474 C C . HIS B 1 152 ? 25.094 11.812 50.781 1 25.7 152 HIS B C 1
ATOM 2476 O O . HIS B 1 152 ? 24.125 12.078 51.5 1 25.7 152 HIS B O 1
ATOM 2482 N N . LYS B 1 153 ? 25.359 10.453 50.844 1 29.33 153 LYS B N 1
ATOM 2483 C CA . LYS B 1 153 ? 25.688 9.875 52.156 1 29.33 153 LYS B CA 1
ATOM 2484 C C . LYS B 1 153 ? 26.719 10.727 52.875 1 29.33 153 LYS B C 1
ATOM 2486 O O . LYS B 1 153 ? 27.859 10.852 52.438 1 29.33 153 LYS B O 1
ATOM 2491 N N . GLN B 1 154 ? 26.203 11.891 53.531 1 23.22 154 GLN B N 1
ATOM 2492 C CA . GLN B 1 154 ? 26.859 12.711 54.531 1 23.22 154 GLN B CA 1
ATOM 2493 C C . GLN B 1 154 ? 27.562 11.852 55.562 1 23.22 154 GLN B C 1
ATOM 2495 O O . GLN B 1 154 ? 26.906 11.109 56.312 1 23.22 154 GLN B O 1
ATOM 2500 N N . GLY B 1 155 ? 28.703 11.156 55.156 1 24.98 155 GLY B N 1
ATOM 2501 C CA . GLY B 1 155 ? 29.641 10.586 56.125 1 24.98 155 GLY B CA 1
ATOM 2502 C C . GLY B 1 155 ? 29.875 11.469 57.312 1 24.98 155 GLY B C 1
ATOM 2503 O O . GLY B 1 155 ? 29.656 12.68 57.281 1 24.98 155 GLY B O 1
ATOM 2504 N N . SER B 1 156 ? 29.859 10.883 58.562 1 29.48 156 SER B N 1
ATOM 2505 C CA . SER B 1 156 ? 30.219 11.266 59.938 1 29.48 156 SER B CA 1
ATOM 2506 C C . SER B 1 156 ? 31.562 11.977 60 1 29.48 156 SER B C 1
ATOM 2508 O O . SER B 1 156 ? 32.594 11.422 59.562 1 29.48 156 SER B O 1
ATOM 2510 N N . CYS B 1 157 ? 31.641 13.219 59.594 1 23.62 157 CYS B N 1
ATOM 2511 C CA . CYS B 1 157 ? 32.719 14.031 60.156 1 23.62 157 CYS B CA 1
ATOM 2512 C C . CYS B 1 157 ? 32.812 13.875 61.656 1 23.62 157 CYS B C 1
ATOM 2514 O O . CYS B 1 157 ? 31.922 14.352 62.375 1 23.62 157 CYS B O 1
ATOM 2516 N N . GLN B 1 158 ? 33.125 12.625 62.156 1 23.58 158 GLN B N 1
ATOM 2517 C CA . GLN B 1 158 ? 33.656 12.508 63.531 1 23.58 158 GLN B CA 1
ATOM 2518 C C . GLN B 1 158 ? 34.844 13.445 63.719 1 23.58 158 GLN B C 1
ATOM 2520 O O . GLN B 1 158 ? 35.125 13.836 64.875 1 23.58 158 GLN B O 1
ATOM 2525 N N . HIS B 1 159 ? 35.594 14.258 63.094 1 24.31 159 HIS B N 1
ATOM 2526 C CA . HIS B 1 159 ? 36.312 14.977 64.125 1 24.31 159 HIS B CA 1
ATOM 2527 C C . HIS B 1 159 ? 35.438 16.078 64.75 1 24.31 159 HIS B C 1
ATOM 2529 O O . HIS B 1 159 ? 34.625 16.672 64.062 1 24.31 159 HIS B O 1
#

Radius of gyration: 26.91 Å; Cα contacts (8 Å, |Δi|>4): 453; chains: 2; bounding box: 58×100×89 Å

Nearest PDB structures (foldseek):
  3gfk-assembly1_A  TM=7.980E-01  e=3.295E-07  Bacillus subtilis
  6gho-assembly1_A  TM=6.978E-01  e=3.743E-07  Bacillus subtilis subsp. subtilis str. 168
  3ihq-assembly1_A  TM=7.685E-01  e=2.090E-06  Bacillus subtilis
  3l78-assembly1_A  TM=6.430E-01  e=3.743E-07  Streptococcus mutans UA159
  7f75-assembly1_G  TM=7.099E-01  e=1.961E-06  Bacillus subtilis

InterPro domains:
  IPR006503 Nitrogenase-associated protein [TIGR01616] (2-138)
  IPR006503 Nitrogenase-associated protein [cd03033] (3-115)
  IPR006660 Arsenate reductase-like [PF03960] (18-112)
  IPR006660 Arsenate reductase-like [PS51353] (3-131)
  IPR006660 Arsenate reductase-like [PTHR30041] (4-114)
  IPR036249 Thioredoxin-like superfamily [SSF52833] (4-122)